Protein AF-A0A380FFB8-F1 (afdb_monomer)

Radius of gyration: 61.13 Å; Cα contacts (8 Å, |Δi|>4): 149; chains: 1; bounding box: 118×40×169 Å

Solvent-accessible surface area (backbone atoms only — not comparable to full-atom values): 13996 Å² total; per-residue (Å²): 120,70,79,68,60,72,48,46,65,60,49,53,51,51,51,50,50,50,50,51,50,51,52,52,49,51,52,49,51,50,51,49,53,51,53,49,64,76,41,68,88,52,77,85,69,60,61,68,60,52,47,53,51,49,53,53,51,48,52,51,49,53,51,51,52,52,50,49,54,52,51,52,52,49,51,54,53,48,52,53,51,50,54,53,50,53,51,52,49,54,53,49,51,58,58,44,55,70,46,46,58,55,50,52,50,50,36,40,44,70,19,68,42,99,83,59,42,30,50,68,56,52,53,51,40,55,52,49,52,52,22,37,56,47,9,33,59,50,27,22,66,58,49,73,58,33,46,39,63,43,68,39,83,63,79,48,96,90,69,52,39,72,48,61,28,32,35,31,60,85,78,73,43,76,42,60,58,86,73,52,53,68,40,55,46,39,49,52,49,52,18,42,53,52,13,42,52,51,53,52,20,65,74,59,76,65,52,74,82,89,77,84,90,83,77,88,60,70,83,60,39,57,74,68,59,46,51,44,48,51,54,53,50,54,54,47,61,55,41,77,76,62,66,83,82,80,85,88,130

Structure (mmCIF, N/CA/C/O backbone):
data_AF-A0A380FFB8-F1
#
_entry.id   AF-A0A380FFB8-F1
#
loop_
_atom_site.group_PDB
_atom_site.id
_atom_site.type_symbol
_atom_site.label_atom_id
_atom_site.label_alt_id
_atom_site.label_comp_id
_atom_site.label_asym_id
_atom_site.label_entity_id
_atom_site.label_seq_id
_atom_site.pdbx_PDB_ins_code
_atom_site.Cartn_x
_atom_site.Cartn_y
_atom_site.Cartn_z
_atom_site.occupancy
_atom_site.B_iso_or_equiv
_atom_site.auth_seq_id
_atom_site.auth_comp_id
_atom_site.auth_asym_id
_atom_site.auth_atom_id
_atom_site.pdbx_PDB_model_num
ATOM 1 N N . MET A 1 1 ? -81.264 -11.707 129.325 1.00 47.12 1 MET A N 1
ATOM 2 C CA . MET A 1 1 ? -81.671 -11.065 128.049 1.00 47.12 1 MET A CA 1
ATOM 3 C C . MET A 1 1 ? -80.704 -9.969 127.578 1.00 47.12 1 MET A C 1
ATOM 5 O O . MET A 1 1 ? -80.641 -9.766 126.376 1.00 47.12 1 MET A O 1
ATOM 9 N N . GLN A 1 2 ? -79.912 -9.320 128.448 1.00 49.66 2 GLN A N 1
ATOM 10 C CA . GLN A 1 2 ? -78.972 -8.242 128.064 1.00 49.66 2 GLN A CA 1
ATOM 11 C C . GLN A 1 2 ? -77.737 -8.683 127.242 1.00 49.66 2 GLN A C 1
ATOM 13 O O . GLN A 1 2 ? -77.289 -7.921 126.396 1.00 49.66 2 GLN A O 1
ATOM 18 N N . GLU A 1 3 ? -77.242 -9.918 127.381 1.00 50.94 3 GLU A N 1
ATOM 19 C CA . GLU A 1 3 ? -76.071 -10.420 126.621 1.00 50.94 3 GLU A CA 1
ATOM 20 C C . GLU A 1 3 ? -76.340 -10.711 125.133 1.00 50.94 3 GLU A C 1
ATOM 22 O O . GLU A 1 3 ? -75.422 -10.718 124.318 1.00 50.94 3 GLU A O 1
ATOM 27 N N . LYS A 1 4 ? -77.603 -10.948 124.750 1.00 48.97 4 LYS A N 1
ATOM 28 C CA . LYS A 1 4 ? -77.984 -11.134 123.338 1.00 48.97 4 LYS A CA 1
ATOM 29 C C . LYS A 1 4 ? -78.219 -9.809 122.613 1.00 48.97 4 LYS A C 1
ATOM 31 O O . LYS A 1 4 ? -78.190 -9.796 121.391 1.00 48.97 4 LYS A O 1
ATOM 36 N N . ILE A 1 5 ? -78.435 -8.719 123.355 1.00 51.06 5 ILE A N 1
ATOM 37 C CA . ILE A 1 5 ? -78.717 -7.385 122.809 1.00 51.06 5 ILE A CA 1
ATOM 38 C C . ILE A 1 5 ? -77.412 -6.629 122.499 1.00 51.06 5 ILE A C 1
ATOM 40 O O . ILE A 1 5 ? -77.375 -5.855 121.549 1.00 51.06 5 ILE A O 1
ATOM 44 N N . SER A 1 6 ? -76.312 -6.907 123.213 1.00 53.06 6 SER A N 1
ATOM 45 C CA . SER A 1 6 ? -75.010 -6.255 122.974 1.00 53.06 6 SER A CA 1
ATOM 46 C C . SER A 1 6 ? -74.270 -6.742 121.722 1.00 53.06 6 SER A C 1
ATOM 48 O O . SER A 1 6 ? -73.357 -6.065 121.269 1.00 53.06 6 SER A O 1
ATOM 50 N N . LYS A 1 7 ? -74.653 -7.898 121.161 1.00 56.44 7 LYS A N 1
ATOM 51 C CA . LYS A 1 7 ? -74.055 -8.475 119.940 1.00 56.44 7 LYS A CA 1
ATOM 52 C C . LYS A 1 7 ? -74.839 -8.165 118.659 1.00 56.44 7 LYS A C 1
ATOM 54 O O . LYS A 1 7 ? -74.432 -8.578 117.580 1.00 56.44 7 LYS A O 1
ATOM 59 N N . ILE A 1 8 ? -75.969 -7.463 118.770 1.00 58.72 8 ILE A N 1
ATOM 60 C CA . ILE A 1 8 ? -76.794 -7.047 117.624 1.00 58.72 8 ILE A CA 1
ATOM 61 C C . ILE A 1 8 ? -76.039 -6.064 116.705 1.00 58.72 8 ILE A C 1
ATOM 63 O O . ILE A 1 8 ? -76.058 -6.301 115.501 1.00 58.72 8 ILE A O 1
ATOM 67 N N . PRO A 1 9 ? -75.290 -5.062 117.218 1.00 62.38 9 PRO A N 1
ATOM 68 C CA . PRO A 1 9 ? -74.520 -4.150 116.365 1.00 62.38 9 PRO A CA 1
ATOM 69 C C . PRO A 1 9 ? -73.344 -4.839 115.655 1.00 62.38 9 PRO A C 1
ATOM 71 O O . PRO A 1 9 ? -73.081 -4.561 114.493 1.00 62.38 9 PRO A O 1
ATOM 74 N N . GLU A 1 10 ? -72.661 -5.769 116.333 1.00 63.34 10 GLU A N 1
ATOM 75 C CA . GLU A 1 10 ? -71.586 -6.598 115.753 1.00 63.34 10 GLU A CA 1
ATOM 76 C C . GLU A 1 10 ? -72.118 -7.515 114.645 1.00 63.34 10 GLU A C 1
ATOM 78 O O . GLU A 1 10 ? -71.478 -7.694 113.611 1.00 63.34 10 GLU A O 1
ATOM 83 N N . LYS A 1 11 ? -73.315 -8.080 114.844 1.00 70.38 11 LYS A N 1
ATOM 84 C CA . LYS A 1 11 ? -73.988 -8.908 113.846 1.00 70.38 11 LYS A CA 1
ATOM 85 C C . LYS A 1 11 ? -74.416 -8.085 112.625 1.00 70.38 11 LYS A C 1
ATOM 87 O O . LYS A 1 11 ? -74.177 -8.529 111.510 1.00 70.38 11 LYS A O 1
ATOM 92 N N . GLU A 1 12 ? -75.001 -6.903 112.823 1.00 72.06 12 GLU A N 1
ATOM 93 C CA . GLU A 1 12 ? -75.378 -5.998 111.725 1.00 72.06 12 GLU A CA 1
ATOM 94 C C . GLU A 1 12 ? -74.152 -5.500 110.944 1.00 72.06 12 GLU A C 1
ATOM 96 O O . GLU A 1 12 ? -74.190 -5.437 109.719 1.00 7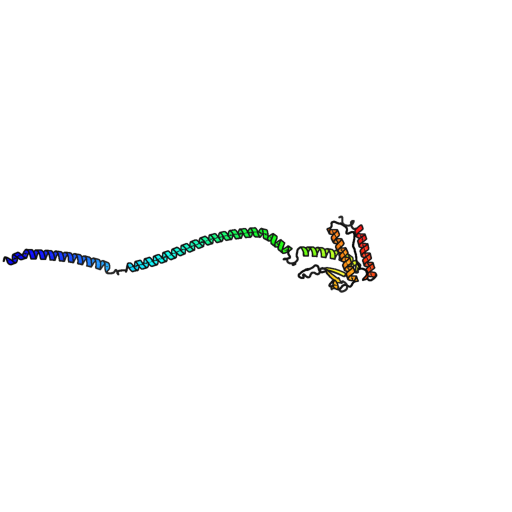2.06 12 GLU A O 1
ATOM 101 N N . GLN A 1 13 ? -73.037 -5.204 111.620 1.00 74.69 13 GLN A N 1
ATOM 102 C CA . GLN A 1 13 ? -71.784 -4.821 110.958 1.00 74.69 13 GLN A CA 1
ATOM 103 C C . GLN A 1 13 ? -71.202 -5.959 110.112 1.00 74.69 13 GLN A C 1
ATOM 105 O O . GLN A 1 13 ? -70.842 -5.731 108.958 1.00 74.69 13 GLN A O 1
ATOM 110 N N . LEU A 1 14 ? -71.174 -7.184 110.645 1.00 73.75 14 LEU A N 1
ATOM 111 C CA . LEU A 1 14 ? -70.738 -8.368 109.901 1.00 73.75 14 LEU A CA 1
ATOM 112 C C . LEU A 1 14 ? -71.675 -8.690 108.727 1.00 73.75 14 LEU A C 1
ATOM 114 O O . LEU A 1 14 ? -71.202 -9.099 107.671 1.00 73.75 14 LEU A O 1
ATOM 118 N N . GLU A 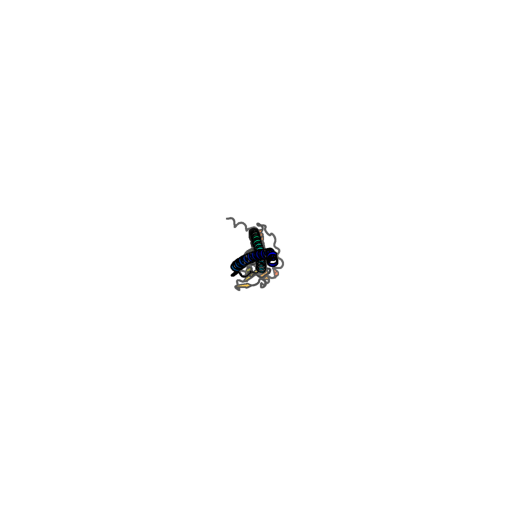1 15 ? -72.988 -8.490 108.870 1.00 76.38 15 GLU A N 1
ATOM 119 C CA . GLU A 1 15 ? -73.952 -8.666 107.774 1.00 76.38 15 GLU A CA 1
ATOM 120 C C . GLU A 1 15 ? -73.717 -7.649 106.647 1.00 76.38 15 GLU A C 1
ATOM 122 O O . GLU A 1 15 ? -73.691 -8.036 105.478 1.00 76.38 15 GLU A O 1
ATOM 127 N N . VAL A 1 16 ? -73.453 -6.381 106.982 1.00 80.25 16 VAL A N 1
ATOM 128 C CA . VAL A 1 16 ? -73.102 -5.343 105.997 1.00 80.25 16 VAL A CA 1
ATOM 129 C C . VAL A 1 16 ? -71.770 -5.651 105.306 1.00 80.25 16 VAL A C 1
ATOM 131 O O . VAL A 1 16 ? -71.662 -5.495 104.090 1.00 80.25 16 VAL A O 1
ATOM 134 N N . GLU A 1 17 ? -70.762 -6.119 106.042 1.00 80.88 17 GLU A N 1
ATOM 135 C CA . GLU A 1 17 ? -69.449 -6.474 105.491 1.00 80.88 17 GLU A CA 1
ATOM 136 C C . GLU A 1 17 ? -69.530 -7.705 104.571 1.00 80.88 17 GLU A C 1
ATOM 138 O O . GLU A 1 17 ? -68.956 -7.710 103.480 1.00 80.88 17 GLU A O 1
ATOM 143 N N . ILE A 1 18 ? -70.327 -8.712 104.945 1.00 80.88 18 ILE A N 1
ATOM 144 C CA . ILE A 1 18 ? -70.628 -9.877 104.101 1.00 80.88 18 ILE A CA 1
ATOM 145 C C . ILE A 1 18 ? -71.385 -9.448 102.841 1.00 80.88 18 ILE A C 1
ATOM 147 O O . ILE A 1 18 ? -71.098 -9.947 101.752 1.00 80.88 18 ILE A O 1
ATOM 151 N N . GLU A 1 19 ? -72.333 -8.517 102.948 1.00 83.31 19 GLU A N 1
ATOM 152 C CA . GLU A 1 19 ? -73.072 -8.021 101.787 1.00 83.31 19 GLU A CA 1
ATOM 153 C C . GLU A 1 19 ? -72.171 -7.219 100.833 1.00 83.31 19 GLU A C 1
ATOM 155 O O . GLU A 1 19 ? -72.253 -7.389 99.614 1.00 83.31 19 GLU A O 1
ATOM 160 N N . GLN A 1 20 ? -71.263 -6.397 101.365 1.00 83.75 20 GLN A N 1
ATOM 161 C CA . GLN A 1 20 ? -70.257 -5.681 100.575 1.00 83.75 20 GLN A CA 1
ATOM 162 C C . GLN A 1 20 ? -69.269 -6.641 99.905 1.00 83.75 20 GLN A C 1
ATOM 164 O O . GLN A 1 20 ? -69.007 -6.509 98.707 1.00 83.75 20 GLN A O 1
ATOM 169 N N . TYR A 1 21 ? -68.774 -7.641 100.638 1.00 87.50 21 TYR A N 1
ATOM 170 C CA . TYR A 1 21 ? -67.899 -8.680 100.099 1.00 87.50 21 TYR A CA 1
ATOM 171 C C . TYR A 1 21 ? -68.590 -9.471 98.984 1.00 87.50 21 TYR A C 1
ATOM 173 O O . TYR A 1 21 ? -68.011 -9.669 97.918 1.00 87.50 21 TYR A O 1
ATOM 181 N N . ASN A 1 22 ? -69.850 -9.864 99.182 1.00 86.25 22 ASN A N 1
ATOM 182 C CA . ASN A 1 22 ? -70.622 -10.591 98.177 1.00 86.25 22 ASN A CA 1
ATOM 183 C C . ASN A 1 22 ? -70.887 -9.742 96.927 1.00 86.25 22 ASN A C 1
ATOM 185 O O . ASN A 1 22 ? -70.755 -10.260 95.821 1.00 86.25 22 ASN A O 1
ATOM 189 N N . LYS A 1 23 ? -71.179 -8.441 97.072 1.00 85.44 23 LYS A N 1
ATOM 190 C CA . LYS A 1 23 ? -71.305 -7.509 95.934 1.00 85.44 23 LYS A CA 1
ATOM 191 C C . LYS A 1 23 ? -69.986 -7.333 95.175 1.00 85.44 23 LYS A C 1
ATOM 193 O O . LYS A 1 23 ? -69.983 -7.356 93.943 1.00 85.44 23 LYS A O 1
ATOM 198 N N . ALA A 1 24 ? -68.863 -7.199 95.883 1.00 83.69 24 ALA A N 1
ATOM 199 C CA . ALA A 1 24 ? -67.540 -7.099 95.264 1.00 83.69 24 ALA A CA 1
ATOM 200 C C . ALA A 1 24 ? -67.168 -8.396 94.529 1.00 83.69 24 ALA A C 1
ATOM 202 O O . ALA A 1 24 ? -66.712 -8.356 93.385 1.00 83.69 24 ALA A O 1
ATOM 203 N N . LYS A 1 25 ? -67.446 -9.547 95.151 1.00 88.56 25 LYS A N 1
ATOM 204 C CA . LYS A 1 25 ? -67.264 -10.873 94.561 1.00 88.56 25 LYS A CA 1
ATOM 205 C C . LYS A 1 25 ? -68.107 -11.046 93.298 1.00 88.56 25 LYS A C 1
ATOM 207 O O . LYS A 1 25 ? -67.557 -11.437 92.279 1.00 88.56 25 LYS A O 1
ATOM 212 N N . GLN A 1 26 ? -69.390 -10.679 93.325 1.00 87.38 26 GLN A N 1
ATOM 213 C CA . GLN A 1 26 ? -70.263 -10.741 92.147 1.00 87.38 26 GLN A CA 1
ATOM 214 C C . GLN A 1 26 ? -69.758 -9.860 91.002 1.00 87.38 26 GLN A C 1
ATOM 216 O O . GLN A 1 26 ? -69.759 -10.282 89.850 1.00 87.38 26 GLN A O 1
ATOM 221 N N . THR A 1 27 ? -69.299 -8.645 91.311 1.00 85.88 27 THR A N 1
ATOM 222 C CA . THR A 1 27 ? -68.736 -7.731 90.304 1.00 85.88 27 THR A CA 1
ATOM 223 C C . THR A 1 27 ? -67.480 -8.322 89.660 1.00 85.88 27 THR A C 1
ATOM 225 O O . THR A 1 27 ? -67.332 -8.286 88.441 1.00 85.88 27 THR A O 1
ATOM 228 N N . LEU A 1 28 ? -66.595 -8.912 90.468 1.00 85.19 28 LEU A N 1
ATOM 229 C CA . LEU A 1 28 ? -65.388 -9.584 89.985 1.00 85.19 28 LEU A CA 1
ATOM 230 C C . LEU A 1 28 ? -65.714 -10.847 89.180 1.00 85.19 28 LEU A C 1
ATOM 232 O O . LEU A 1 28 ? -65.099 -11.073 88.145 1.00 85.19 28 LEU A O 1
ATOM 236 N N . GLU A 1 29 ? -66.690 -11.647 89.606 1.00 88.56 29 GLU A N 1
ATOM 237 C CA . GLU A 1 29 ? -67.138 -12.842 88.882 1.00 88.56 29 GLU A CA 1
ATOM 238 C C . GLU A 1 29 ? -67.748 -12.488 87.523 1.00 88.56 29 GLU A C 1
ATOM 240 O O . GLU A 1 29 ? -67.453 -13.159 86.536 1.00 88.56 29 GLU A O 1
ATOM 245 N N . LEU A 1 30 ? -68.538 -11.412 87.448 1.00 85.88 30 LEU A N 1
ATOM 246 C CA . LEU A 1 30 ? -69.072 -10.893 86.187 1.00 85.88 30 LEU A CA 1
ATOM 247 C C . LEU A 1 30 ? -67.955 -10.398 85.266 1.00 85.88 30 LEU A C 1
ATOM 249 O O . LEU A 1 30 ? -67.942 -10.763 84.094 1.00 85.88 30 LEU A O 1
ATOM 253 N N . ALA A 1 31 ? -66.984 -9.647 85.793 1.00 82.38 31 ALA A N 1
ATOM 254 C CA . ALA A 1 31 ? -65.834 -9.189 85.016 1.00 82.38 31 ALA A CA 1
ATOM 255 C C . ALA A 1 31 ? -64.979 -10.365 84.511 1.00 82.38 31 ALA A C 1
ATOM 257 O O . ALA A 1 31 ? -64.572 -10.389 83.354 1.00 82.38 31 ALA A O 1
ATOM 258 N N . ILE A 1 32 ? -64.744 -11.385 85.344 1.00 83.69 32 ILE A N 1
ATOM 259 C CA . ILE A 1 32 ? -64.028 -12.606 84.947 1.00 83.69 32 ILE A CA 1
ATOM 260 C C . ILE A 1 32 ? -64.818 -13.371 83.880 1.00 83.69 32 ILE A C 1
ATOM 262 O O . ILE A 1 32 ? -64.225 -13.836 82.908 1.00 83.69 32 ILE A O 1
ATOM 266 N N . ALA A 1 33 ? -66.140 -13.496 84.018 1.00 83.62 33 ALA A N 1
ATOM 267 C CA . ALA A 1 33 ? -66.999 -14.141 83.024 1.00 83.62 33 ALA A CA 1
ATOM 268 C C . ALA A 1 33 ? -66.990 -13.386 81.682 1.00 83.62 33 ALA A C 1
ATOM 270 O O . ALA A 1 33 ? -66.887 -14.000 80.621 1.00 83.62 33 ALA A O 1
ATOM 271 N N . GLU A 1 34 ? -67.026 -12.056 81.722 1.00 81.25 34 GLU A N 1
ATOM 272 C CA . GLU A 1 34 ? -66.946 -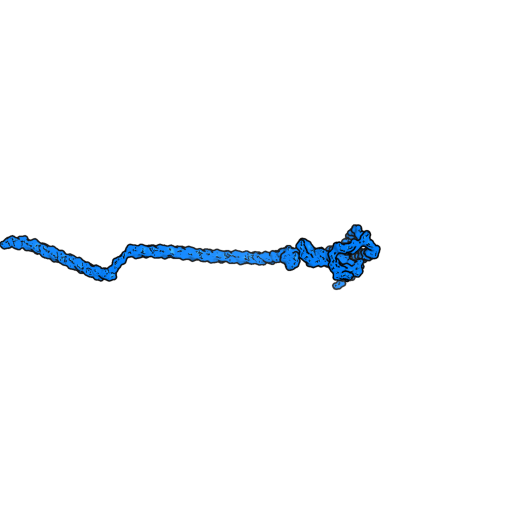11.199 80.542 1.00 81.25 34 GLU A CA 1
ATOM 273 C C . GLU A 1 34 ? -65.575 -11.323 79.859 1.00 81.25 34 GLU A C 1
ATOM 275 O O . GLU A 1 34 ? -65.506 -11.677 78.679 1.00 81.25 34 GLU A O 1
ATOM 280 N N . PHE A 1 35 ? -64.472 -11.156 80.597 1.00 78.50 35 PHE A N 1
ATOM 281 C CA . PHE A 1 35 ? -63.120 -11.284 80.045 1.00 78.50 35 PHE A CA 1
ATOM 282 C C . PHE A 1 35 ? -62.813 -12.695 79.539 1.00 78.50 35 PHE A C 1
ATOM 284 O O . PHE A 1 35 ? -62.192 -12.838 78.485 1.00 78.50 35 PHE A O 1
ATOM 291 N N . SER A 1 36 ? -63.279 -13.739 80.228 1.00 76.62 36 SER A N 1
ATOM 292 C CA . SER A 1 36 ? -63.124 -15.126 79.769 1.00 76.62 36 SER A CA 1
ATOM 293 C C . SER A 1 36 ? -63.956 -15.425 78.521 1.00 76.62 36 SER A C 1
ATOM 295 O O . SER A 1 36 ? -63.494 -16.164 77.656 1.00 76.62 36 SER A O 1
ATOM 297 N N . SER A 1 37 ? -65.134 -14.810 78.356 1.00 77.06 37 SER A N 1
ATOM 298 C CA . SER A 1 37 ? -65.913 -14.911 77.113 1.00 77.06 37 SER A CA 1
ATOM 299 C C . SER A 1 37 ? -65.233 -14.207 75.930 1.00 77.06 37 SER A C 1
ATOM 301 O O . SER A 1 37 ? -65.216 -14.742 74.825 1.00 77.06 37 SER A O 1
ATOM 303 N N . LEU A 1 38 ? -64.595 -13.056 76.173 1.00 75.88 38 LEU A N 1
ATOM 304 C CA . LEU A 1 38 ? -63.886 -12.257 75.163 1.00 75.88 38 LEU A CA 1
ATOM 305 C C . LEU A 1 38 ? -62.544 -12.863 74.719 1.00 75.88 38 LEU A C 1
ATOM 307 O O . LEU A 1 38 ? -62.024 -12.491 73.661 1.00 75.88 38 LEU A O 1
ATOM 311 N N . THR A 1 39 ? -61.981 -13.768 75.523 1.00 70.31 39 THR A N 1
ATO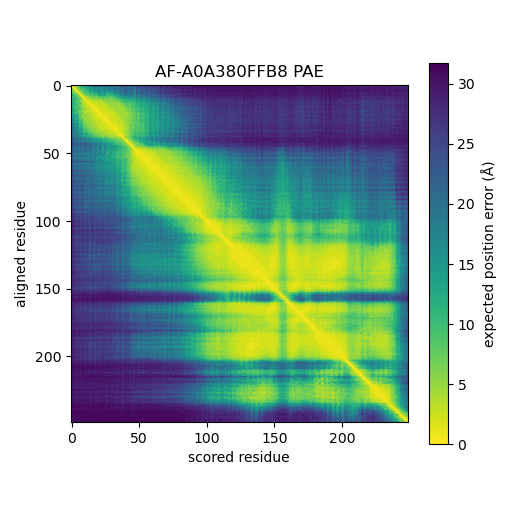M 312 C CA . THR A 1 39 ? -60.674 -14.416 75.302 1.00 70.31 39 THR A CA 1
ATOM 313 C C . THR A 1 39 ? -60.774 -15.907 74.972 1.00 70.31 39 THR A C 1
ATOM 315 O O . THR A 1 39 ? -59.768 -16.514 74.625 1.00 70.31 39 THR A O 1
ATOM 318 N N . ARG A 1 40 ? -61.980 -16.491 75.008 1.00 67.00 40 ARG A N 1
ATOM 319 C CA . ARG A 1 40 ? -62.226 -17.939 74.871 1.00 67.00 40 ARG A CA 1
ATOM 320 C C . ARG A 1 40 ? -61.674 -18.565 73.588 1.00 67.00 40 ARG A C 1
ATOM 322 O O . ARG A 1 40 ? -61.208 -19.696 73.632 1.00 67.00 40 ARG A O 1
ATOM 329 N N . ASP A 1 41 ? -61.700 -17.809 72.493 1.00 67.50 41 ASP A N 1
ATOM 330 C CA . ASP A 1 41 ? -61.258 -18.250 71.162 1.00 67.50 41 ASP A CA 1
ATOM 331 C C . ASP A 1 41 ? -60.006 -17.498 70.677 1.00 67.50 41 ASP A C 1
ATOM 333 O O . ASP A 1 41 ? -59.630 -17.580 69.507 1.00 67.50 41 ASP A O 1
ATOM 337 N N . LYS A 1 42 ? -59.373 -16.709 71.555 1.00 67.44 42 LYS A N 1
ATOM 338 C CA . LYS A 1 42 ? -58.201 -15.901 71.212 1.00 67.44 42 LYS A CA 1
ATOM 339 C C . LYS A 1 42 ? -56.980 -16.481 71.898 1.00 67.44 42 LYS A C 1
ATOM 341 O O . LYS A 1 42 ? -56.797 -16.319 73.101 1.00 67.44 42 LYS A O 1
ATOM 346 N N . GLU A 1 43 ? -56.125 -17.125 71.117 1.00 63.91 43 GLU A N 1
ATOM 347 C CA . GLU A 1 43 ? -54.779 -17.435 71.577 1.00 63.91 43 GLU A CA 1
ATOM 348 C C . GLU A 1 43 ? -54.018 -16.131 71.817 1.00 63.91 43 GLU A C 1
ATOM 350 O O . GLU A 1 43 ? -54.092 -15.184 71.028 1.00 63.91 43 GLU A O 1
ATOM 355 N N . LEU A 1 44 ? -53.301 -16.080 72.937 1.00 58.84 44 LEU A N 1
ATOM 356 C CA . LEU A 1 44 ? -52.433 -14.967 73.282 1.00 58.84 44 LEU A CA 1
ATOM 357 C C . LEU A 1 44 ? -51.268 -14.991 72.287 1.00 58.84 44 LEU A C 1
ATOM 359 O O . LEU A 1 44 ? -50.312 -15.747 72.447 1.00 58.84 44 LEU A O 1
ATOM 363 N N . GLN A 1 45 ? -51.406 -14.236 71.197 1.00 63.97 45 GLN A N 1
ATOM 364 C CA . GLN A 1 45 ? -50.339 -14.090 70.220 1.00 63.97 45 GLN A CA 1
ATOM 365 C C . GLN A 1 45 ? -49.158 -13.412 70.904 1.00 63.97 45 GLN A C 1
ATOM 367 O O . GLN A 1 45 ? -49.324 -12.413 71.603 1.00 63.97 45 GLN A O 1
ATOM 372 N N . ASP A 1 46 ? -47.973 -13.973 70.711 1.00 76.88 46 ASP A N 1
ATOM 373 C CA . ASP A 1 46 ? -46.730 -13.417 71.220 1.00 76.88 46 ASP A CA 1
ATOM 374 C C . ASP A 1 46 ? -46.414 -12.130 70.439 1.00 76.88 46 ASP A C 1
ATOM 376 O O . ASP A 1 46 ? -45.839 -12.158 69.349 1.00 76.88 46 ASP A O 1
ATOM 380 N N . ILE A 1 47 ? -46.914 -10.999 70.952 1.00 78.56 47 ILE A N 1
ATOM 381 C CA . ILE A 1 47 ? -46.803 -9.673 70.327 1.00 78.56 47 ILE A CA 1
ATOM 382 C C . ILE A 1 47 ? -45.332 -9.288 70.158 1.00 78.56 47 ILE A C 1
ATOM 384 O O . ILE A 1 47 ? -44.987 -8.633 69.173 1.00 78.56 47 ILE A O 1
ATOM 388 N N . ASP A 1 48 ? -44.472 -9.722 71.080 1.00 81.56 48 ASP A N 1
ATOM 389 C CA . ASP A 1 48 ? -43.036 -9.475 71.013 1.00 81.56 48 ASP A CA 1
ATOM 390 C C . ASP A 1 48 ? -42.416 -10.258 69.851 1.00 81.56 48 ASP A C 1
ATOM 392 O O . ASP A 1 48 ? -41.715 -9.675 69.024 1.00 81.56 48 ASP A O 1
ATOM 396 N N . ARG A 1 49 ? -42.783 -11.535 69.681 1.00 82.25 49 ARG A N 1
ATOM 397 C CA . ARG A 1 49 ? -42.364 -12.337 68.520 1.00 82.25 49 ARG A CA 1
ATOM 398 C C . ARG A 1 49 ? -42.897 -11.792 67.191 1.00 82.25 49 ARG A C 1
ATOM 400 O O . ARG A 1 49 ? -42.193 -11.835 66.184 1.00 82.25 49 ARG A O 1
ATOM 407 N N . LEU A 1 50 ? -44.130 -11.283 67.159 1.00 83.62 50 LEU A N 1
ATOM 408 C CA . LEU A 1 50 ? -44.716 -10.696 65.947 1.00 83.62 50 LEU A CA 1
ATOM 409 C C . LEU A 1 50 ? -44.048 -9.357 65.586 1.00 83.62 50 LEU A C 1
ATOM 411 O O . LEU A 1 50 ? -43.831 -9.079 64.407 1.00 83.62 50 LEU A O 1
ATOM 415 N N . ARG A 1 51 ? -43.678 -8.551 66.592 1.00 87.62 51 ARG A N 1
ATOM 416 C CA . ARG A 1 51 ? -42.856 -7.343 66.412 1.00 87.62 51 ARG A CA 1
ATOM 417 C C . ARG A 1 51 ? -41.474 -7.676 65.882 1.00 87.62 51 ARG A C 1
ATOM 419 O O . ARG A 1 51 ? -41.036 -7.034 64.937 1.00 87.62 51 ARG A O 1
ATOM 426 N N . GLU A 1 52 ? -40.826 -8.693 66.437 1.00 88.56 52 GLU A N 1
ATOM 427 C CA . GLU A 1 52 ? -39.505 -9.133 65.989 1.00 88.56 52 GLU A CA 1
ATOM 428 C C . GLU A 1 52 ? -39.547 -9.623 64.530 1.00 88.56 52 GLU A C 1
ATOM 430 O O . GLU A 1 52 ? -38.681 -9.285 63.724 1.00 88.56 52 GLU A O 1
ATOM 435 N N . GLN A 1 53 ? -40.601 -10.353 64.144 1.00 90.06 53 GLN A N 1
ATOM 436 C CA . GLN A 1 53 ? -40.829 -10.749 62.749 1.00 90.06 53 GLN A CA 1
ATOM 437 C C . GLN A 1 53 ? -41.062 -9.547 61.828 1.00 90.06 53 GLN A C 1
ATOM 439 O O . GLN A 1 53 ? -40.490 -9.498 60.740 1.00 90.06 53 GLN A O 1
ATOM 444 N N . TYR A 1 54 ? -41.879 -8.585 62.260 1.00 91.81 54 TYR A N 1
ATOM 445 C CA . TYR A 1 54 ? -42.145 -7.362 61.508 1.00 91.81 54 TYR A CA 1
ATOM 446 C C . TYR A 1 54 ? -40.873 -6.532 61.312 1.00 91.81 54 TYR A C 1
ATOM 448 O O . TYR A 1 54 ? -40.582 -6.136 60.190 1.00 91.81 54 TYR A O 1
ATOM 456 N N . GLU A 1 55 ? -40.084 -6.312 62.365 1.00 93.31 55 GLU A N 1
ATOM 457 C CA . GLU A 1 55 ? -38.820 -5.573 62.279 1.00 93.31 55 GLU A CA 1
ATOM 458 C C . GLU A 1 55 ? -37.814 -6.271 61.360 1.00 93.31 55 GLU A C 1
ATOM 460 O O . GLU A 1 55 ? -37.142 -5.609 60.572 1.00 93.31 55 GLU A O 1
ATOM 465 N N . ASN A 1 56 ? -37.740 -7.603 61.397 1.00 93.19 56 ASN A N 1
ATOM 466 C CA . ASN A 1 56 ? -36.843 -8.365 60.531 1.00 93.19 56 ASN A CA 1
ATOM 467 C C . ASN A 1 56 ? -37.273 -8.292 59.051 1.00 93.19 56 ASN A C 1
ATOM 469 O O . ASN A 1 56 ? -36.440 -8.076 58.172 1.00 93.19 56 ASN A O 1
ATOM 473 N N . GLU A 1 57 ? -38.571 -8.410 58.752 1.00 92.31 57 GLU A N 1
ATOM 474 C CA . GLU A 1 57 ? -39.080 -8.232 57.382 1.00 92.31 57 GLU A CA 1
ATOM 475 C C . GLU A 1 57 ? -38.968 -6.780 56.895 1.00 92.31 57 GLU A C 1
ATOM 477 O O . GLU A 1 57 ? -38.607 -6.549 55.741 1.00 92.31 57 GLU A O 1
ATOM 482 N N . GLN A 1 58 ? -39.179 -5.797 57.773 1.00 93.88 58 GLN A N 1
ATOM 483 C CA . GLN A 1 58 ? -38.962 -4.380 57.474 1.00 93.88 58 GLN A CA 1
ATOM 484 C C . GLN A 1 58 ? -37.492 -4.119 57.104 1.00 93.88 58 GLN A C 1
ATOM 486 O O . GLN A 1 58 ? -37.219 -3.498 56.082 1.00 93.88 58 GLN A O 1
ATOM 491 N N . GLN A 1 59 ? -36.538 -4.660 57.870 1.00 94.25 59 GLN A N 1
ATOM 492 C CA . GLN A 1 59 ? -35.107 -4.526 57.570 1.00 94.25 59 GLN A CA 1
ATOM 493 C C . GLN A 1 59 ? -34.729 -5.156 56.225 1.00 94.25 59 GLN A C 1
ATOM 495 O O . GLN A 1 59 ? -33.945 -4.578 55.470 1.00 94.25 59 GLN A O 1
ATOM 500 N N . LYS A 1 60 ? -35.291 -6.327 55.894 1.00 93.81 60 LYS A N 1
ATOM 501 C CA . LYS A 1 60 ? -35.085 -6.956 54.579 1.00 93.81 60 LYS A CA 1
ATOM 502 C C . LYS A 1 60 ? -35.667 -6.110 53.453 1.00 93.81 60 LYS A C 1
ATOM 504 O O . LYS A 1 60 ? -35.018 -5.958 52.421 1.00 93.81 60 LYS A O 1
ATOM 509 N N . PHE A 1 61 ? -36.862 -5.554 53.646 1.00 94.88 61 PHE A N 1
ATOM 510 C CA . PHE A 1 61 ? -37.484 -4.664 52.673 1.00 94.88 61 PHE A CA 1
ATOM 511 C C . PHE A 1 61 ? -36.625 -3.418 52.430 1.00 94.88 61 PHE A C 1
ATOM 513 O O . PHE A 1 61 ? -36.338 -3.098 51.279 1.00 94.88 61 PHE A O 1
ATOM 520 N N . ASP A 1 62 ? -36.149 -2.770 53.493 1.00 95.25 62 ASP A N 1
ATOM 521 C CA . ASP A 1 62 ? -35.309 -1.573 53.395 1.00 95.25 62 ASP A CA 1
ATOM 522 C C . ASP A 1 62 ? -33.971 -1.868 52.694 1.00 95.25 62 ASP A C 1
ATOM 524 O O . ASP A 1 62 ? -33.491 -1.066 51.886 1.00 95.25 62 ASP A O 1
ATOM 528 N N . LEU A 1 63 ? -33.385 -3.047 52.940 1.00 95.44 63 LEU A N 1
ATOM 529 C CA . LEU A 1 63 ? -32.199 -3.529 52.226 1.00 95.44 63 LEU A CA 1
ATOM 530 C C . LEU A 1 63 ? -32.466 -3.683 50.725 1.00 95.44 63 LEU A C 1
ATOM 532 O O . LEU A 1 63 ? -31.725 -3.123 49.916 1.00 95.44 63 LEU A O 1
ATOM 536 N N . VAL A 1 64 ? -33.535 -4.392 50.353 1.00 95.25 64 VAL A N 1
ATOM 537 C CA . VAL A 1 64 ? -33.899 -4.620 48.945 1.00 95.25 64 VAL A CA 1
ATOM 538 C C . VAL A 1 64 ? -34.241 -3.304 48.245 1.00 95.25 64 VAL A C 1
ATOM 540 O O . VAL A 1 64 ? -33.803 -3.080 47.119 1.00 95.25 64 VAL A O 1
ATOM 543 N N . ALA A 1 65 ? -34.961 -2.400 48.911 1.00 95.50 65 ALA A N 1
ATOM 544 C CA . ALA A 1 65 ? -35.268 -1.074 48.385 1.00 95.50 65 ALA A CA 1
ATOM 545 C C . ALA A 1 65 ? -33.988 -0.256 48.140 1.00 95.50 65 ALA A C 1
ATOM 547 O O . ALA A 1 65 ? -33.831 0.351 47.081 1.00 95.50 65 ALA A O 1
ATOM 548 N N . SER A 1 66 ? -33.029 -0.300 49.074 1.00 95.62 66 SER A N 1
ATOM 549 C CA . SER A 1 66 ? -31.724 0.350 48.905 1.00 95.62 66 SER A CA 1
ATOM 550 C C . SER A 1 66 ? -30.929 -0.229 47.731 1.00 95.62 66 SER A C 1
ATOM 552 O O . SER A 1 66 ? -30.299 0.519 46.978 1.00 95.62 66 SER A O 1
ATOM 554 N N . GLU A 1 67 ? -30.934 -1.552 47.558 1.00 95.94 67 GLU A N 1
ATOM 555 C CA . GLU A 1 67 ? -30.274 -2.207 46.427 1.00 95.94 67 GLU A CA 1
ATOM 556 C C . GLU A 1 67 ? -30.932 -1.855 45.092 1.00 95.94 67 GLU A C 1
ATOM 558 O O . GLU A 1 67 ? -30.221 -1.536 44.136 1.00 95.94 67 GLU A O 1
ATOM 563 N N . LEU A 1 68 ? -32.266 -1.830 45.038 1.00 96.06 68 LEU A N 1
ATOM 564 C CA . LEU A 1 68 ? -33.016 -1.446 43.846 1.00 96.06 68 LEU A CA 1
ATOM 565 C C . LEU A 1 68 ? -32.654 -0.024 43.405 1.00 96.06 68 LEU A C 1
ATOM 567 O O . LEU A 1 68 ? -32.238 0.164 42.264 1.00 96.06 68 LEU A O 1
ATOM 571 N N . SER A 1 69 ? -32.677 0.951 44.320 1.00 95.44 69 SER A N 1
ATOM 572 C CA . SER A 1 69 ? -32.297 2.334 43.999 1.00 95.44 69 SER A CA 1
ATOM 573 C C . SER A 1 69 ? -30.843 2.458 43.529 1.00 95.44 69 SER A C 1
ATOM 575 O O . SER A 1 69 ? -30.538 3.248 42.635 1.00 95.44 69 SER A O 1
ATOM 577 N N . LYS A 1 70 ? -29.919 1.655 44.080 1.00 96.31 70 LYS A N 1
ATOM 578 C CA . LYS A 1 70 ? -28.528 1.610 43.590 1.00 96.31 70 LYS A CA 1
ATOM 579 C C . LYS A 1 70 ? -28.451 1.074 42.163 1.00 96.31 70 LYS A C 1
ATOM 581 O O . LYS A 1 70 ?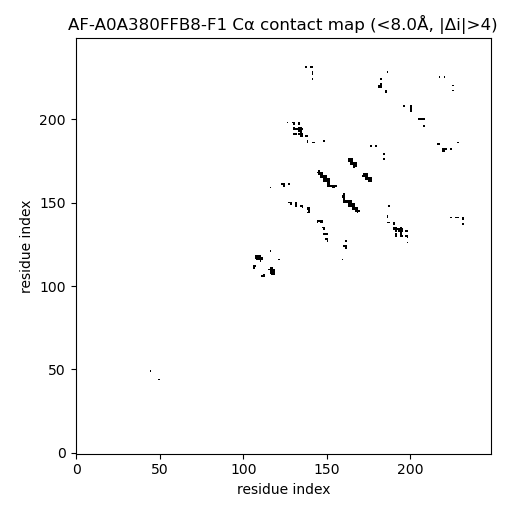 -27.631 1.558 41.381 1.00 96.31 70 LYS A O 1
ATOM 586 N N . HIS A 1 71 ? -29.243 0.058 41.831 1.00 95.06 71 HIS A N 1
ATOM 587 C CA . HIS A 1 71 ? -29.284 -0.505 40.484 1.00 95.06 71 HIS A CA 1
ATOM 588 C C . HIS A 1 71 ? -29.930 0.450 39.478 1.00 95.06 71 HIS A C 1
ATOM 590 O O . HIS A 1 71 ? -29.373 0.621 38.396 1.00 95.06 71 HIS A O 1
ATOM 596 N N . GLU A 1 72 ? -31.017 1.127 39.848 1.00 95.88 72 GLU A N 1
ATOM 597 C CA . GLU A 1 72 ? -31.659 2.161 39.025 1.00 95.88 72 GLU A CA 1
ATOM 598 C C . GLU A 1 72 ? -30.691 3.304 38.712 1.00 95.88 72 GLU A C 1
ATOM 600 O O . GLU A 1 72 ? -30.483 3.633 37.544 1.00 95.88 72 GLU A O 1
ATOM 605 N N . TYR A 1 73 ? -29.993 3.821 39.730 1.00 96.12 73 TYR A N 1
ATOM 606 C CA . TYR A 1 73 ? -28.966 4.846 39.537 1.00 96.12 73 TYR A CA 1
ATOM 607 C C . TYR A 1 73 ? -27.856 4.380 38.586 1.00 96.12 73 TYR A C 1
ATOM 609 O O . TYR A 1 73 ? -27.445 5.112 37.687 1.00 96.12 73 TYR A O 1
ATOM 617 N N . LYS A 1 74 ? -27.366 3.143 38.752 1.00 96.88 74 LYS A N 1
ATOM 618 C CA . LYS A 1 74 ? -26.345 2.577 37.856 1.00 96.88 74 LYS A CA 1
ATOM 619 C C . LYS A 1 74 ? -26.857 2.441 36.424 1.00 96.88 74 LYS A C 1
ATOM 621 O O . LYS A 1 74 ? -26.091 2.695 35.501 1.00 96.88 74 LYS A O 1
ATOM 626 N N . MET A 1 75 ? -28.110 2.032 36.227 1.00 96.38 75 MET A N 1
ATOM 627 C CA . MET A 1 75 ? -28.703 1.927 34.893 1.00 96.38 75 MET A CA 1
ATOM 628 C C . MET A 1 75 ? -28.795 3.291 34.218 1.00 96.38 75 MET A C 1
ATOM 630 O O . MET A 1 75 ? -28.382 3.418 33.068 1.00 96.38 75 MET A O 1
ATOM 634 N N . GLU A 1 76 ? -29.269 4.308 34.933 1.00 96.62 76 GLU A N 1
ATOM 635 C CA . GLU A 1 76 ? -29.371 5.666 34.400 1.00 96.62 76 GLU A CA 1
ATOM 636 C C . GLU A 1 76 ? -27.988 6.250 34.081 1.00 96.62 76 GLU A C 1
ATOM 638 O O . GLU A 1 76 ? -27.759 6.752 32.979 1.00 96.62 76 GLU A O 1
ATOM 643 N N . PHE A 1 77 ? -27.029 6.099 34.996 1.00 96.62 77 PHE A N 1
ATOM 644 C CA . PHE A 1 77 ? -25.654 6.544 34.787 1.00 96.62 77 PHE A CA 1
ATOM 645 C C . PHE A 1 77 ? -24.994 5.841 33.593 1.00 96.62 77 PHE A C 1
ATOM 647 O O . PHE A 1 77 ? -24.357 6.484 32.758 1.00 96.62 77 PHE A O 1
ATOM 654 N N . ASN A 1 78 ? -25.174 4.524 33.466 1.00 96.81 78 ASN A N 1
ATOM 655 C CA . ASN A 1 78 ? -24.645 3.768 32.335 1.00 96.81 78 ASN A CA 1
ATOM 656 C C . ASN A 1 78 ? -25.310 4.182 31.018 1.00 96.81 78 ASN A C 1
ATOM 658 O O . ASN A 1 78 ? -24.614 4.308 30.016 1.00 96.81 78 ASN A O 1
ATOM 662 N N . ALA A 1 79 ? -26.622 4.436 31.008 1.00 96.75 79 ALA A N 1
ATOM 663 C CA . ALA A 1 79 ? -27.326 4.915 29.820 1.00 96.75 79 ALA A CA 1
ATOM 664 C C . ALA A 1 79 ? -26.790 6.280 29.355 1.00 96.75 79 ALA A C 1
ATOM 666 O O . ALA A 1 79 ? -26.567 6.486 28.162 1.00 96.75 79 ALA A O 1
ATOM 667 N N . GLN A 1 80 ? -26.505 7.187 30.295 1.00 96.62 80 GLN A N 1
ATOM 668 C CA . GLN A 1 80 ? -25.855 8.463 29.989 1.00 96.62 80 GLN A CA 1
ATOM 669 C C . GLN A 1 80 ? -24.455 8.252 29.399 1.00 96.62 80 GLN A C 1
ATOM 671 O O . GLN A 1 80 ? -24.122 8.859 28.382 1.00 96.62 80 GLN A O 1
ATOM 676 N N . LYS A 1 81 ? -23.653 7.352 29.985 1.00 96.25 81 LYS A N 1
ATOM 677 C CA . LYS A 1 81 ? -22.304 7.041 29.487 1.00 96.25 81 LYS A CA 1
ATOM 678 C C . LYS A 1 81 ? -22.310 6.405 28.102 1.00 96.25 81 LYS A C 1
ATOM 680 O O . LYS A 1 81 ? -21.468 6.761 27.288 1.00 96.25 81 LYS A O 1
ATOM 685 N N . ILE A 1 82 ? -23.257 5.514 27.815 1.00 9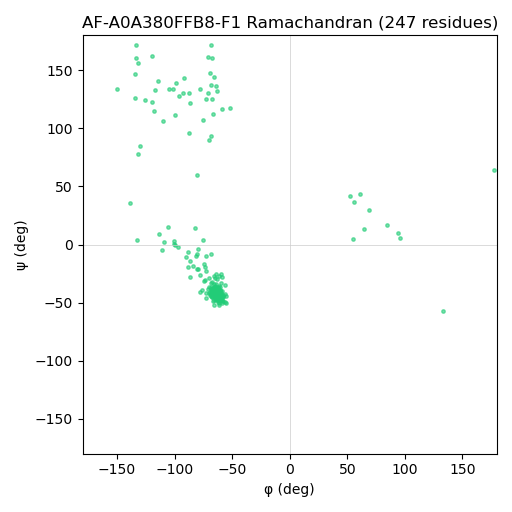7.00 82 ILE A N 1
ATOM 686 C CA . ILE A 1 82 ? -23.421 4.924 26.479 1.00 97.00 82 ILE A CA 1
ATOM 687 C C . ILE A 1 82 ? -23.697 6.024 25.451 1.00 97.00 82 ILE A C 1
ATOM 689 O O . ILE A 1 82 ? -23.024 6.071 24.429 1.00 97.00 82 ILE A O 1
ATOM 693 N N . ASN A 1 83 ? -24.599 6.959 25.754 1.00 96.56 83 ASN A N 1
ATOM 694 C CA . ASN A 1 83 ? -24.917 8.068 24.851 1.00 96.56 83 ASN A CA 1
ATOM 695 C C . ASN A 1 83 ? -23.710 9.008 24.633 1.00 96.56 83 ASN A C 1
ATOM 697 O O . ASN A 1 83 ? -23.456 9.462 23.520 1.00 96.56 83 ASN A O 1
ATOM 701 N N . GLU A 1 84 ? -22.916 9.278 25.676 1.00 96.00 84 GLU A N 1
ATOM 702 C CA . GLU A 1 84 ? -21.650 10.014 25.526 1.00 96.00 84 GLU A CA 1
ATOM 703 C C . GLU A 1 84 ? -20.655 9.273 24.619 1.00 96.00 84 GLU A C 1
ATOM 705 O O . GLU A 1 84 ? -20.058 9.893 23.740 1.00 96.00 84 GLU A O 1
ATOM 710 N N . ILE A 1 85 ? -20.500 7.958 24.800 1.00 95.94 85 ILE A N 1
ATOM 711 C CA . ILE A 1 85 ? -19.613 7.126 23.976 1.00 95.94 85 ILE A CA 1
ATOM 712 C C . ILE A 1 85 ? -20.084 7.111 22.518 1.00 95.94 85 ILE A C 1
ATOM 714 O O . ILE A 1 85 ? -19.266 7.312 21.627 1.00 95.94 85 ILE A O 1
ATOM 718 N N . GLU A 1 86 ? -21.381 6.934 22.263 1.00 96.69 86 GLU A N 1
ATOM 719 C CA . GLU A 1 86 ? -21.951 6.950 20.909 1.00 96.69 86 GLU A CA 1
ATOM 720 C C . GLU A 1 86 ? -21.688 8.280 20.194 1.00 96.69 86 GLU A C 1
ATOM 722 O O . GLU A 1 86 ? -21.326 8.292 19.019 1.00 96.69 86 GLU A O 1
ATOM 727 N N . LYS A 1 87 ? -21.794 9.411 20.902 1.00 96.19 87 LYS A N 1
ATOM 728 C CA . LYS A 1 87 ? -21.450 10.723 20.331 1.00 96.19 87 LYS A CA 1
ATOM 729 C C . LYS A 1 87 ? -19.981 10.815 19.932 1.00 96.19 87 LYS A C 1
ATOM 731 O O . LYS A 1 87 ? -19.692 11.319 18.852 1.00 96.19 87 LYS A O 1
ATOM 736 N N . ILE A 1 88 ? -19.076 10.333 20.784 1.00 95.88 88 ILE A N 1
ATOM 737 C CA . ILE A 1 88 ? -17.634 10.340 20.500 1.00 95.88 88 ILE A CA 1
ATOM 738 C C . ILE A 1 88 ? -17.321 9.426 19.311 1.00 95.88 88 ILE A C 1
ATOM 740 O O . ILE A 1 88 ? -16.551 9.817 18.440 1.00 95.88 88 ILE A O 1
ATOM 744 N N . ILE A 1 89 ? -17.933 8.239 19.245 1.00 94.62 89 ILE A N 1
ATOM 745 C CA . ILE A 1 89 ? -17.766 7.315 18.114 1.00 94.62 89 ILE A CA 1
ATOM 746 C C . ILE A 1 89 ? -18.188 7.992 16.809 1.00 94.62 89 ILE A C 1
ATOM 748 O O . ILE A 1 89 ? -17.405 8.003 15.868 1.00 94.62 89 ILE A O 1
ATOM 752 N N . ASN A 1 90 ? -19.364 8.624 16.771 1.00 94.12 90 ASN A N 1
ATOM 753 C CA . ASN A 1 90 ? -19.843 9.302 15.564 1.00 94.12 90 ASN A CA 1
ATOM 754 C C . ASN A 1 90 ? -18.909 10.442 15.121 1.00 94.12 90 ASN A C 1
ATOM 756 O O . ASN A 1 90 ? -18.657 10.600 13.931 1.00 94.12 90 ASN A O 1
ATOM 760 N N . GLN A 1 91 ? -18.367 11.218 16.067 1.00 92.62 91 GLN A N 1
ATOM 761 C CA . GLN A 1 91 ? -17.390 12.270 15.758 1.00 92.62 91 GLN A CA 1
ATOM 762 C C . GLN A 1 91 ? -16.097 11.693 15.175 1.00 92.62 91 GLN A C 1
ATOM 764 O O . GLN A 1 91 ? -15.605 12.181 14.161 1.00 92.62 91 GLN A O 1
ATOM 769 N N . LEU A 1 92 ? -15.571 10.625 15.782 1.00 89.81 92 LEU A N 1
ATOM 770 C CA . LEU A 1 92 ? -14.376 9.946 15.284 1.00 89.81 92 LEU A CA 1
ATOM 771 C C . LEU A 1 92 ? -14.604 9.335 13.901 1.00 89.81 92 LEU A C 1
ATOM 773 O O . LEU A 1 92 ? -13.702 9.385 13.074 1.00 89.81 92 LEU A O 1
ATOM 777 N N . GLU A 1 93 ? -15.782 8.767 13.637 1.00 89.06 93 GLU A N 1
ATOM 778 C CA . GLU A 1 93 ? -16.134 8.224 12.322 1.00 89.06 93 GLU A CA 1
ATOM 779 C C . GLU A 1 93 ? -16.199 9.312 11.243 1.00 89.06 93 GLU A C 1
ATOM 781 O O . GLU A 1 93 ? -15.709 9.089 10.135 1.00 89.06 93 GLU A O 1
ATOM 786 N N . GLU A 1 94 ? -16.746 10.494 11.551 1.00 88.12 94 GLU A N 1
ATOM 787 C CA . GLU A 1 94 ? -16.724 11.636 10.627 1.00 88.12 94 GLU A CA 1
ATOM 788 C C . GLU A 1 94 ? -15.290 12.104 10.335 1.00 88.12 94 GLU A C 1
ATOM 790 O O . GLU A 1 94 ? -14.929 12.253 9.167 1.00 88.12 94 GLU A O 1
ATOM 795 N N . GLU A 1 95 ? -14.448 12.254 11.363 1.00 85.44 95 GLU A N 1
ATOM 796 C CA . GLU A 1 95 ? -13.035 12.632 11.199 1.00 85.44 95 GLU A CA 1
ATOM 797 C C . GLU A 1 95 ? -12.235 11.574 10.416 1.00 85.44 95 GLU A C 1
ATOM 799 O O . GLU A 1 95 ? -11.417 11.902 9.551 1.00 85.44 95 GLU A O 1
ATOM 804 N N . LEU A 1 96 ? -12.485 10.288 10.680 1.00 85.44 96 LEU A N 1
ATOM 805 C CA . LEU A 1 96 ? -11.848 9.175 9.974 1.00 85.44 96 LEU A CA 1
ATOM 806 C C . LEU A 1 96 ? -12.252 9.121 8.508 1.00 85.44 96 LEU A C 1
ATOM 808 O O . LEU A 1 96 ? -11.428 8.741 7.680 1.00 85.44 96 LEU A O 1
ATOM 812 N N . LYS A 1 97 ? -13.487 9.498 8.167 1.00 83.62 97 LYS A N 1
ATOM 813 C CA . LYS A 1 97 ? -13.968 9.468 6.785 1.00 83.62 97 LYS A CA 1
ATOM 814 C C . LYS A 1 97 ? -13.158 10.395 5.881 1.00 83.62 97 LYS A C 1
ATOM 816 O O . LYS A 1 97 ? -12.793 9.988 4.781 1.00 83.62 97 LYS A O 1
ATOM 821 N N . GLU A 1 98 ? -12.827 11.597 6.352 1.00 75.81 98 GLU A N 1
ATOM 822 C CA . GLU A 1 98 ? -11.957 12.525 5.613 1.00 75.81 98 GLU A CA 1
ATOM 823 C C . GLU A 1 98 ? -10.536 11.966 5.451 1.00 75.81 98 GLU A C 1
ATOM 825 O O . GLU A 1 98 ? -9.894 12.134 4.414 1.00 75.81 98 GLU A O 1
ATOM 830 N N . GLN A 1 99 ? -10.045 11.245 6.458 1.00 81.00 99 GLN A N 1
ATOM 831 C CA . GLN A 1 99 ? -8.715 10.638 6.422 1.00 81.00 99 GLN A CA 1
ATOM 832 C C . GLN A 1 99 ? -8.670 9.358 5.583 1.00 81.00 99 GLN A C 1
ATOM 834 O O . GLN A 1 99 ? -7.614 9.012 5.052 1.00 81.00 99 GLN A O 1
ATOM 839 N N . GLN A 1 100 ? -9.794 8.655 5.441 1.00 84.75 100 GLN A N 1
ATOM 840 C CA . GLN A 1 100 ? -9.871 7.360 4.775 1.00 84.75 100 GLN A CA 1
ATOM 841 C C . GLN A 1 100 ? -9.424 7.446 3.313 1.00 84.75 100 GLN A C 1
ATOM 843 O O . GLN A 1 100 ? -8.708 6.562 2.849 1.00 84.75 100 GLN A O 1
ATOM 848 N N . GLU A 1 101 ? -9.776 8.519 2.603 1.00 84.31 101 GLU A N 1
ATOM 849 C CA . GLU A 1 101 ? -9.343 8.738 1.217 1.00 84.31 101 GLU A CA 1
ATOM 850 C C . GLU A 1 101 ? -7.819 8.907 1.118 1.00 84.31 101 GLU A C 1
ATOM 852 O O . GLU A 1 101 ? -7.170 8.320 0.249 1.00 84.31 101 GLU A O 1
ATOM 857 N N . ILE A 1 102 ? -7.225 9.652 2.055 1.00 86.56 102 ILE A N 1
ATOM 858 C CA . ILE A 1 102 ? -5.774 9.871 2.123 1.00 86.56 102 ILE A CA 1
ATOM 859 C C . ILE A 1 102 ? -5.052 8.568 2.476 1.00 86.56 102 ILE A C 1
ATOM 861 O O . ILE A 1 102 ? -4.018 8.255 1.882 1.00 86.56 102 ILE A O 1
ATOM 865 N N . PHE A 1 103 ? -5.598 7.786 3.409 1.00 86.88 103 PHE A N 1
ATOM 866 C CA . PHE A 1 103 ? -5.061 6.474 3.759 1.00 86.88 103 PHE A CA 1
ATOM 867 C C . PHE A 1 103 ? -5.118 5.509 2.577 1.00 86.88 103 PHE A C 1
ATOM 869 O O . PHE A 1 103 ? -4.099 4.904 2.258 1.00 86.88 103 PHE A O 1
ATOM 876 N N . GLN A 1 104 ? -6.253 5.424 1.880 1.00 86.75 104 GLN A N 1
ATOM 877 C CA . GLN A 1 104 ? -6.392 4.592 0.682 1.00 86.75 104 GLN A CA 1
ATOM 878 C C . GLN A 1 104 ? -5.397 4.998 -0.406 1.00 86.75 104 GLN A C 1
ATOM 880 O O . GLN A 1 104 ? -4.735 4.141 -0.995 1.00 86.75 104 GLN A O 1
ATOM 885 N N . LEU A 1 105 ? -5.240 6.302 -0.652 1.00 87.62 105 LEU A N 1
ATOM 886 C CA . LEU A 1 105 ? -4.248 6.798 -1.599 1.00 87.62 105 LEU A CA 1
ATOM 887 C C . LEU A 1 105 ? -2.830 6.403 -1.161 1.00 87.62 105 LEU A C 1
ATOM 889 O O . LEU A 1 105 ? -2.067 5.867 -1.959 1.00 87.62 105 LEU A O 1
ATOM 893 N N . SER A 1 106 ? -2.486 6.605 0.108 1.00 89.12 106 SER A N 1
ATOM 894 C CA . SER A 1 106 ? -1.181 6.236 0.668 1.00 89.12 106 SER A CA 1
ATOM 895 C C . SER A 1 106 ? -0.893 4.731 0.557 1.00 89.12 106 SER A C 1
ATOM 897 O O . SER A 1 106 ? 0.202 4.327 0.155 1.00 89.12 106 SER A O 1
ATOM 899 N N . GLU A 1 107 ? -1.879 3.877 0.835 1.00 87.81 107 GLU A N 1
ATOM 900 C CA . GLU A 1 107 ? -1.775 2.425 0.660 1.00 87.81 107 GLU A CA 1
ATOM 901 C C . GLU A 1 107 ? -1.495 2.057 -0.802 1.00 87.81 107 GLU A C 1
ATOM 903 O O . GLU A 1 107 ? -0.549 1.316 -1.088 1.00 87.81 107 GLU A O 1
ATOM 908 N N . ILE A 1 108 ? -2.234 2.646 -1.746 1.00 87.50 108 ILE A N 1
ATOM 909 C CA . ILE A 1 108 ? -2.015 2.419 -3.178 1.00 87.50 108 ILE A CA 1
ATOM 910 C C . ILE A 1 108 ? -0.600 2.845 -3.587 1.00 87.50 108 ILE A C 1
ATOM 912 O O . ILE A 1 108 ? 0.099 2.070 -4.244 1.00 87.50 108 ILE A O 1
ATOM 916 N N . LEU A 1 109 ? -0.160 4.040 -3.184 1.00 87.06 109 LEU A N 1
ATOM 917 C CA . LEU A 1 109 ? 1.149 4.594 -3.548 1.00 87.06 109 LEU A CA 1
ATOM 918 C C . LEU A 1 109 ? 2.321 3.824 -2.917 1.00 87.06 109 LEU A C 1
ATOM 920 O O . LEU A 1 109 ? 3.380 3.705 -3.538 1.00 87.06 109 LEU A O 1
ATOM 924 N N . SER A 1 110 ? 2.127 3.268 -1.719 1.00 85.31 110 SER A N 1
ATOM 925 C CA . SER A 1 110 ? 3.127 2.468 -0.995 1.00 85.31 110 SER A CA 1
ATOM 926 C C . SER A 1 110 ? 3.244 1.019 -1.482 1.00 85.31 110 SER A C 1
ATOM 928 O O . SER A 1 110 ? 4.119 0.286 -1.024 1.00 85.31 110 SER A O 1
ATOM 930 N N . GLY A 1 111 ? 2.408 0.597 -2.437 1.00 82.25 111 GLY A N 1
ATOM 931 C CA . GLY A 1 111 ? 2.449 -0.748 -3.011 1.00 82.25 111 GLY A CA 1
ATOM 932 C C . GLY A 1 111 ? 1.515 -1.758 -2.350 1.00 82.25 111 GLY A C 1
ATOM 933 O O . GLY A 1 111 ? 1.564 -2.940 -2.692 1.00 82.25 111 GLY A O 1
ATOM 934 N N . GLN A 1 112 ? 0.616 -1.316 -1.468 1.00 82.75 112 GLN A N 1
ATOM 935 C CA . GLN A 1 112 ? -0.521 -2.112 -0.997 1.00 82.75 112 GLN A CA 1
ATOM 936 C C . GLN A 1 112 ? -1.651 -2.070 -2.036 1.00 82.75 112 GLN A C 1
ATOM 938 O O . GLN A 1 112 ? -2.758 -1.606 -1.791 1.00 82.75 112 GLN A O 1
ATOM 943 N N . ASN A 1 113 ? -1.350 -2.540 -3.245 1.00 82.00 113 ASN A N 1
ATOM 944 C CA . ASN A 1 113 ? -2.286 -2.617 -4.362 1.00 82.00 113 ASN A CA 1
ATOM 945 C C . ASN A 1 113 ? -2.207 -3.989 -5.047 1.00 82.00 113 ASN A C 1
ATOM 947 O O . ASN A 1 113 ? -1.319 -4.798 -4.770 1.00 82.00 113 ASN A O 1
ATOM 951 N N . ASN A 1 114 ? -3.132 -4.251 -5.972 1.00 81.19 114 ASN A N 1
ATOM 952 C CA . ASN A 1 114 ? -3.233 -5.535 -6.676 1.00 81.19 114 ASN A CA 1
ATOM 953 C C . ASN A 1 114 ? -1.961 -5.911 -7.452 1.00 81.19 114 ASN A C 1
ATOM 955 O O . ASN A 1 114 ? -1.677 -7.095 -7.632 1.00 81.19 114 ASN A O 1
ATOM 959 N N . LEU A 1 115 ? -1.195 -4.912 -7.897 1.00 80.25 115 LEU A N 1
ATOM 960 C CA . LEU A 1 115 ? 0.053 -5.101 -8.632 1.00 80.25 115 LEU A CA 1
ATOM 961 C C . LEU A 1 115 ? 1.261 -5.275 -7.701 1.00 80.25 115 LEU A C 1
ATOM 963 O O . LEU A 1 115 ? 2.306 -5.734 -8.150 1.00 80.25 115 LEU A O 1
ATOM 967 N N . LYS A 1 116 ? 1.118 -4.951 -6.408 1.00 83.00 116 LYS A N 1
ATOM 968 C CA . LYS A 1 116 ? 2.197 -4.917 -5.409 1.00 83.00 116 LYS A CA 1
ATOM 969 C C . LYS A 1 116 ? 3.362 -4.008 -5.825 1.00 83.00 116 LYS A C 1
ATOM 971 O O . LYS A 1 116 ? 4.523 -4.329 -5.570 1.00 83.00 116 LYS A O 1
ATOM 976 N N . LEU A 1 117 ? 3.050 -2.888 -6.483 1.00 83.56 117 LEU A N 1
ATOM 977 C CA . LEU A 1 117 ? 4.027 -1.922 -6.996 1.00 83.56 117 LEU A CA 1
ATOM 978 C C . LEU A 1 117 ? 3.863 -0.567 -6.317 1.00 83.56 117 LEU A C 1
ATOM 980 O O . LEU A 1 117 ? 2.753 -0.051 -6.248 1.00 83.56 117 LEU A O 1
ATOM 984 N N . THR A 1 118 ? 4.961 0.037 -5.871 1.00 88.69 118 THR A N 1
ATOM 985 C CA . THR A 1 118 ? 4.957 1.446 -5.456 1.00 88.69 118 THR A CA 1
ATOM 986 C C . THR A 1 118 ? 4.714 2.364 -6.658 1.00 88.69 118 THR A C 1
ATOM 988 O O . THR A 1 118 ? 4.938 1.959 -7.803 1.00 88.69 118 THR A O 1
ATOM 991 N N . LEU A 1 119 ? 4.297 3.613 -6.416 1.00 88.88 119 LEU A N 1
ATOM 992 C CA . LEU A 1 119 ? 4.169 4.615 -7.486 1.00 88.88 119 LEU A CA 1
ATOM 993 C C . LEU A 1 119 ? 5.486 4.793 -8.254 1.00 88.88 119 LEU A C 1
ATOM 995 O O . LEU A 1 119 ? 5.481 4.825 -9.480 1.00 88.88 119 LEU A O 1
ATOM 999 N N . GLU A 1 120 ? 6.605 4.868 -7.533 1.00 88.81 120 GLU A N 1
ATOM 1000 C CA . GLU A 1 120 ? 7.941 4.977 -8.125 1.00 88.81 120 GLU A CA 1
ATOM 1001 C C . GLU A 1 120 ? 8.205 3.830 -9.108 1.00 88.81 120 GLU A C 1
ATOM 1003 O O . GLU A 1 120 ? 8.517 4.076 -10.270 1.00 88.81 120 GLU A O 1
ATOM 1008 N N . ASN A 1 121 ? 7.976 2.580 -8.695 1.00 87.88 121 ASN A N 1
ATOM 1009 C CA . ASN A 1 121 ? 8.173 1.425 -9.570 1.00 87.88 121 ASN A CA 1
ATOM 1010 C C . ASN A 1 121 ? 7.199 1.403 -10.751 1.00 87.88 121 ASN A C 1
ATOM 1012 O O . ASN A 1 121 ? 7.587 1.003 -11.845 1.00 87.88 121 ASN A O 1
ATOM 1016 N N . TYR A 1 122 ? 5.951 1.834 -10.558 1.00 88.31 122 TYR A N 1
ATOM 1017 C CA . TYR A 1 122 ? 4.984 1.954 -11.649 1.00 88.31 122 TYR A CA 1
ATOM 1018 C C . TYR A 1 122 ? 5.468 2.942 -12.722 1.00 88.31 122 TYR A C 1
ATOM 1020 O O . TYR A 1 122 ? 5.447 2.628 -13.913 1.00 88.31 122 TYR A O 1
ATOM 1028 N N . VAL A 1 123 ? 5.963 4.107 -12.298 1.00 91.06 123 VAL A N 1
ATOM 1029 C CA . VAL A 1 123 ? 6.521 5.128 -13.195 1.00 91.06 123 VAL A CA 1
ATOM 1030 C C . VAL A 1 123 ? 7.798 4.622 -13.875 1.00 91.06 123 VAL A C 1
ATOM 1032 O O . VAL A 1 123 ? 7.937 4.760 -15.089 1.00 91.06 123 V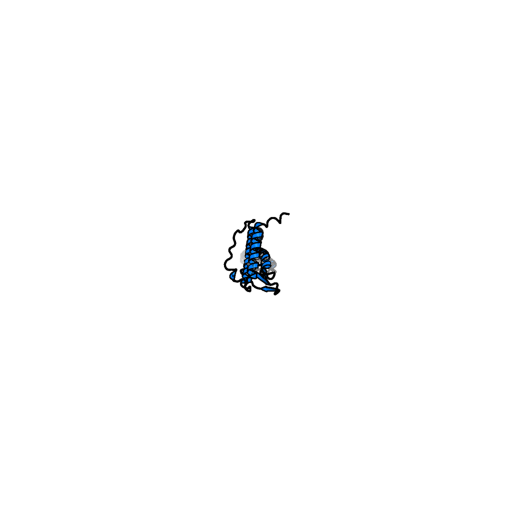AL A O 1
ATOM 1035 N N . LEU A 1 124 ? 8.701 3.966 -13.140 1.00 91.38 124 LEU A N 1
ATOM 1036 C CA . LEU A 1 124 ? 9.918 3.374 -13.710 1.00 91.38 124 LEU A CA 1
ATOM 1037 C C . LEU A 1 124 ? 9.607 2.291 -14.750 1.00 91.38 124 LEU A C 1
ATOM 1039 O O . LEU A 1 124 ? 10.260 2.242 -15.789 1.00 91.38 124 LEU A O 1
ATOM 1043 N N . ILE A 1 125 ? 8.594 1.452 -14.510 1.00 91.56 125 ILE A N 1
ATOM 1044 C CA . ILE A 1 125 ? 8.130 0.451 -15.479 1.00 91.56 125 ILE A CA 1
ATOM 1045 C C . ILE A 1 125 ? 7.615 1.131 -16.748 1.00 91.56 125 ILE A C 1
ATOM 1047 O O . ILE A 1 125 ? 7.983 0.711 -17.843 1.00 91.56 125 ILE A O 1
ATOM 1051 N N . HIS A 1 126 ? 6.816 2.193 -16.611 1.00 92.19 126 HIS A N 1
ATOM 1052 C CA . HIS A 1 126 ? 6.312 2.949 -17.756 1.00 92.19 126 HIS A CA 1
ATOM 1053 C C . HIS A 1 126 ? 7.452 3.517 -18.615 1.00 92.19 126 HIS A C 1
ATOM 1055 O O . HIS A 1 126 ? 7.461 3.341 -19.836 1.00 92.19 126 HIS A O 1
ATOM 1061 N N . TYR A 1 127 ? 8.446 4.150 -17.986 1.00 92.88 127 TYR A N 1
ATOM 1062 C CA . TYR A 1 127 ? 9.604 4.677 -18.707 1.00 92.88 127 TYR A CA 1
ATOM 1063 C C . TYR A 1 127 ? 10.458 3.567 -19.321 1.00 92.88 127 TYR A C 1
ATOM 1065 O O . TYR A 1 127 ? 10.851 3.685 -20.480 1.00 92.88 127 TYR A O 1
ATOM 1073 N N . LEU A 1 128 ? 10.695 2.463 -18.608 1.00 94.25 128 LEU A N 1
ATOM 1074 C CA . LEU A 1 128 ? 11.422 1.317 -19.151 1.00 94.25 128 LEU A CA 1
ATOM 1075 C C . LEU A 1 128 ? 10.727 0.752 -20.396 1.00 94.25 128 LEU A C 1
ATOM 1077 O O . LEU A 1 128 ? 11.392 0.495 -21.392 1.00 94.25 128 LEU A O 1
ATOM 1081 N N . GLU A 1 129 ? 9.404 0.590 -20.382 1.00 94.25 129 GLU A N 1
ATOM 1082 C CA . GLU A 1 129 ? 8.651 0.093 -21.541 1.00 94.25 129 GLU A CA 1
ATOM 1083 C C . GLU A 1 129 ? 8.745 1.043 -22.746 1.00 94.25 129 GLU A C 1
ATOM 1085 O O . GLU A 1 129 ? 8.912 0.571 -23.874 1.00 94.25 129 GLU A O 1
ATOM 1090 N N . ARG A 1 130 ? 8.736 2.365 -22.524 1.00 94.56 130 ARG A N 1
ATOM 1091 C CA . ARG A 1 130 ? 8.991 3.357 -23.586 1.00 94.56 130 ARG A CA 1
ATOM 1092 C C . ARG A 1 130 ? 10.408 3.251 -24.145 1.00 94.56 130 ARG A C 1
ATOM 1094 O O . ARG A 1 130 ? 10.578 3.203 -25.362 1.00 94.56 130 ARG A O 1
ATOM 1101 N N . ILE A 1 131 ? 11.409 3.154 -23.273 1.00 94.81 131 ILE A N 1
ATOM 1102 C CA . ILE A 1 131 ? 12.816 3.004 -23.669 1.00 94.81 131 ILE A CA 1
ATOM 1103 C C . ILE A 1 131 ? 12.998 1.722 -24.484 1.00 94.81 131 ILE A C 1
ATOM 1105 O O . ILE A 1 131 ? 13.608 1.750 -25.549 1.00 94.81 131 ILE A O 1
ATOM 1109 N N . LEU A 1 132 ? 12.429 0.601 -24.030 1.00 96.06 132 LEU A N 1
ATOM 1110 C CA . LEU A 1 132 ? 12.471 -0.674 -24.744 1.00 96.06 132 LEU A CA 1
ATOM 1111 C C . LEU A 1 132 ? 11.773 -0.587 -26.106 1.00 96.06 132 LEU A C 1
ATOM 1113 O O . LEU A 1 132 ? 12.245 -1.192 -27.068 1.00 96.06 132 LEU A O 1
ATOM 1117 N N . ALA A 1 133 ? 10.665 0.149 -26.216 1.00 95.38 133 ALA A N 1
ATOM 1118 C CA . ALA A 1 133 ? 9.973 0.346 -27.486 1.00 95.38 133 ALA A CA 1
ATOM 1119 C C . ALA A 1 133 ? 10.855 1.082 -28.508 1.00 95.38 133 ALA A C 1
ATOM 1121 O O . ALA A 1 133 ? 10.984 0.596 -29.633 1.00 95.38 133 ALA A O 1
ATOM 1122 N N . GLN A 1 134 ? 11.508 2.180 -28.108 1.00 93.12 134 GLN A N 1
ATOM 1123 C CA . GLN A 1 134 ? 12.430 2.916 -28.983 1.00 93.12 134 GLN A CA 1
ATOM 1124 C C . GLN A 1 134 ? 13.692 2.104 -29.298 1.00 93.12 134 GLN A C 1
ATOM 1126 O O . GLN A 1 134 ? 14.059 1.933 -30.462 1.00 93.12 134 GLN A O 1
ATOM 1131 N N . ALA A 1 135 ? 14.296 1.480 -28.285 1.00 94.38 135 ALA A N 1
ATOM 1132 C CA . ALA A 1 135 ? 15.467 0.622 -28.451 1.00 94.38 135 ALA A CA 1
ATOM 1133 C C . ALA A 1 135 ? 15.213 -0.512 -29.456 1.00 94.38 135 ALA A C 1
ATOM 1135 O O . ALA A 1 135 ? 16.044 -0.789 -30.321 1.00 94.38 135 ALA A O 1
ATOM 1136 N N . ASN A 1 136 ? 14.037 -1.142 -29.398 1.00 95.38 136 ASN A N 1
ATOM 1137 C CA . ASN A 1 136 ? 13.676 -2.228 -30.304 1.00 95.38 136 ASN A CA 1
ATOM 1138 C C . ASN A 1 136 ? 13.586 -1.808 -31.774 1.00 95.38 136 ASN A C 1
ATOM 1140 O O . ASN A 1 136 ? 13.797 -2.659 -32.637 1.00 95.38 136 ASN A O 1
ATOM 1144 N N . GLN A 1 137 ? 13.316 -0.535 -32.085 1.00 92.12 137 GLN A N 1
ATOM 1145 C CA . GLN A 1 137 ? 13.353 -0.066 -33.473 1.00 92.12 137 GLN A CA 1
ATOM 1146 C C . GLN A 1 137 ? 14.762 -0.216 -34.054 1.00 92.12 137 GLN A C 1
ATOM 1148 O O . GLN A 1 137 ? 14.936 -0.749 -35.148 1.00 92.12 137 GLN A O 1
ATOM 1153 N N . ARG A 1 138 ? 15.779 0.187 -33.286 1.00 89.69 138 ARG A N 1
ATOM 1154 C CA . ARG A 1 138 ? 17.188 0.116 -33.693 1.00 89.69 138 ARG A CA 1
ATOM 1155 C C . ARG A 1 138 ? 17.755 -1.290 -33.579 1.00 89.69 138 ARG A C 1
ATOM 1157 O O . ARG A 1 138 ? 18.443 -1.742 -34.489 1.00 89.69 138 ARG A O 1
ATOM 1164 N N . LEU A 1 139 ? 17.420 -2.014 -32.513 1.00 93.69 139 LEU A N 1
ATOM 1165 C CA . LEU A 1 139 ? 17.857 -3.399 -32.343 1.00 93.69 139 LEU A CA 1
ATOM 1166 C C . LEU A 1 139 ? 17.347 -4.297 -33.474 1.00 93.69 139 LEU A C 1
ATOM 1168 O O . LEU A 1 139 ? 18.082 -5.149 -33.966 1.00 93.69 139 LEU A O 1
ATOM 1172 N N . SER A 1 140 ? 16.106 -4.084 -33.916 1.00 92.19 140 SER A N 1
ATOM 1173 C CA . SER A 1 140 ? 15.522 -4.808 -35.043 1.00 92.19 140 SER A CA 1
ATOM 1174 C C . SER A 1 140 ? 16.319 -4.595 -36.335 1.00 92.19 140 SER A C 1
ATOM 1176 O O . SER A 1 140 ? 16.577 -5.556 -37.056 1.00 92.19 140 SER A O 1
ATOM 1178 N N . LEU A 1 141 ? 16.781 -3.367 -36.596 1.00 89.25 141 LEU A N 1
ATOM 1179 C CA . LEU A 1 141 ? 17.640 -3.062 -37.745 1.00 89.25 141 LEU A CA 1
ATOM 1180 C C . LEU A 1 141 ? 19.015 -3.728 -37.611 1.00 89.25 141 LEU A C 1
ATOM 1182 O O . LEU A 1 141 ? 19.441 -4.425 -38.525 1.00 89.25 141 LEU A O 1
ATOM 1186 N N . MET A 1 142 ? 19.663 -3.590 -36.451 1.00 88.81 142 MET A N 1
ATOM 1187 C CA . MET A 1 142 ? 21.001 -4.145 -36.204 1.00 88.81 142 MET A CA 1
ATOM 1188 C C . MET A 1 142 ? 21.051 -5.677 -36.221 1.00 88.81 142 MET A C 1
ATOM 1190 O O . MET A 1 142 ? 22.087 -6.259 -36.527 1.00 88.81 142 MET A O 1
ATOM 1194 N N . THR A 1 143 ? 19.950 -6.343 -35.871 1.00 89.94 143 THR A N 1
ATOM 1195 C CA . THR A 1 143 ? 19.901 -7.808 -35.708 1.00 89.94 143 THR A CA 1
ATOM 1196 C C . THR A 1 143 ? 19.109 -8.511 -36.807 1.00 89.94 143 THR A C 1
ATOM 1198 O O . THR A 1 143 ? 18.911 -9.723 -36.733 1.00 89.94 143 THR A O 1
ATOM 1201 N N . GLY A 1 144 ? 18.600 -7.772 -37.800 1.00 89.38 144 GLY A N 1
ATOM 1202 C CA . GLY A 1 144 ? 17.735 -8.331 -38.841 1.00 89.38 144 GLY A CA 1
ATOM 1203 C C . GLY A 1 144 ? 16.439 -8.933 -38.283 1.00 89.38 144 GLY A C 1
ATOM 1204 O O . GLY A 1 144 ? 16.044 -10.024 -38.681 1.00 89.38 144 GLY A O 1
ATOM 1205 N N . GLN A 1 145 ? 15.789 -8.244 -37.339 1.00 91.00 145 GLN A N 1
ATOM 1206 C CA . GLN A 1 145 ? 14.562 -8.669 -36.638 1.00 91.00 145 GLN A CA 1
ATOM 1207 C C . GLN A 1 145 ? 14.719 -9.926 -35.760 1.00 91.00 145 GLN A C 1
ATOM 1209 O O . GLN A 1 145 ? 13.727 -10.508 -35.305 1.00 91.00 145 GLN A O 1
ATOM 1214 N N . ARG A 1 146 ? 15.957 -10.358 -35.492 1.00 93.31 146 ARG A N 1
ATOM 1215 C CA . ARG A 1 146 ? 16.218 -11.549 -34.679 1.00 93.31 146 ARG A CA 1
ATOM 1216 C C . ARG A 1 146 ? 15.929 -11.321 -33.200 1.00 93.31 146 ARG A C 1
ATOM 1218 O O . ARG A 1 146 ? 15.364 -12.209 -32.568 1.00 93.31 146 ARG A O 1
ATOM 1225 N N . TYR A 1 147 ? 16.310 -10.166 -32.653 1.00 94.69 147 TYR A N 1
ATOM 1226 C CA . TYR A 1 147 ? 16.187 -9.894 -31.222 1.00 94.69 147 TYR A CA 1
ATOM 1227 C C . TYR A 1 147 ? 15.198 -8.786 -30.904 1.00 94.69 147 TYR A C 1
ATOM 1229 O O . TYR A 1 147 ? 15.155 -7.748 -31.565 1.00 94.69 147 TYR A O 1
ATOM 1237 N N . ARG A 1 148 ? 14.439 -9.001 -29.828 1.00 95.75 148 ARG A N 1
ATOM 1238 C CA . ARG A 1 148 ? 13.552 -8.006 -29.232 1.00 95.75 148 ARG A CA 1
ATOM 1239 C C . ARG A 1 148 ? 13.725 -7.998 -27.720 1.00 95.75 148 ARG A C 1
ATOM 1241 O O . ARG A 1 148 ? 13.595 -9.035 -27.080 1.00 95.75 148 ARG A O 1
ATOM 1248 N N . LEU A 1 149 ? 14.000 -6.834 -27.150 1.00 95.62 149 LEU A N 1
ATOM 1249 C CA . LEU A 1 149 ? 14.041 -6.633 -25.707 1.00 95.62 149 LEU A CA 1
ATOM 1250 C C . LEU A 1 149 ? 12.613 -6.523 -25.168 1.00 95.62 149 LEU A C 1
ATOM 1252 O O . LEU A 1 149 ? 11.791 -5.782 -25.713 1.00 95.62 149 LEU A O 1
ATOM 1256 N N . SER A 1 150 ? 12.320 -7.221 -24.080 1.00 94.00 150 SER A N 1
ATOM 1257 C CA . SER A 1 150 ? 11.081 -7.063 -23.325 1.00 94.00 150 SER A CA 1
ATOM 1258 C C . SER A 1 150 ? 11.373 -6.973 -21.838 1.00 94.00 150 SER A C 1
ATOM 1260 O O . SER A 1 150 ? 12.442 -7.334 -21.355 1.00 94.00 150 SER A O 1
ATOM 1262 N N . ARG A 1 151 ? 10.411 -6.440 -21.098 1.00 91.94 151 ARG A N 1
ATOM 1263 C CA . ARG A 1 151 ? 10.463 -6.380 -19.646 1.00 91.94 151 ARG A CA 1
ATOM 1264 C C . ARG A 1 151 ? 9.894 -7.673 -19.075 1.00 91.94 151 ARG A C 1
ATOM 1266 O O . ARG A 1 151 ? 8.780 -8.065 -19.427 1.00 91.94 151 ARG A O 1
ATOM 1273 N N . ARG A 1 152 ? 10.611 -8.305 -18.151 1.00 88.31 152 ARG A N 1
ATOM 1274 C CA . ARG A 1 152 ? 10.136 -9.494 -17.444 1.00 88.31 152 ARG A CA 1
ATOM 1275 C C . ARG A 1 152 ? 8.958 -9.119 -16.544 1.00 88.31 152 ARG A C 1
ATOM 1277 O O . ARG A 1 152 ? 9.059 -8.249 -15.680 1.00 88.31 152 ARG A O 1
ATOM 1284 N N . GLN A 1 153 ? 7.835 -9.815 -16.704 1.00 78.31 153 GLN A N 1
ATOM 1285 C CA . GLN A 1 153 ? 6.604 -9.519 -15.955 1.00 78.31 153 GLN A CA 1
ATOM 1286 C C . GLN A 1 153 ? 6.578 -10.095 -14.528 1.00 78.31 153 GLN A C 1
ATOM 1288 O O . GLN A 1 153 ? 5.664 -9.802 -13.760 1.00 78.31 153 GLN A O 1
ATOM 1293 N N . GLN A 1 154 ? 7.553 -10.929 -14.153 1.00 71.50 154 GLN A N 1
ATOM 1294 C CA . GLN A 1 154 ? 7.563 -11.584 -12.846 1.00 71.50 154 GLN A CA 1
ATOM 1295 C C . GLN A 1 154 ? 7.891 -10.605 -11.713 1.00 71.50 154 GLN A C 1
ATOM 1297 O O . GLN A 1 154 ? 8.936 -9.958 -11.701 1.00 71.50 154 GLN A O 1
ATOM 1302 N N . VAL A 1 155 ? 6.998 -10.558 -10.724 1.00 60.94 155 VAL A N 1
ATOM 1303 C CA . VAL A 1 155 ? 7.123 -9.719 -9.530 1.00 60.94 155 VAL A CA 1
ATOM 1304 C C . VAL A 1 155 ? 7.919 -10.474 -8.461 1.00 60.94 155 VAL A C 1
ATOM 1306 O O . VAL A 1 155 ? 7.365 -11.300 -7.734 1.00 60.94 155 VAL A O 1
ATOM 1309 N N . SER A 1 156 ? 9.230 -10.232 -8.363 1.00 57.31 156 SER A N 1
ATOM 1310 C CA . SER A 1 156 ? 10.081 -10.729 -7.269 1.00 57.31 156 SER A CA 1
ATOM 1311 C C . SER A 1 156 ? 10.304 -9.632 -6.214 1.00 57.31 156 SER A C 1
ATOM 1313 O O . SER A 1 156 ? 10.469 -8.455 -6.531 1.00 57.31 156 SER A O 1
ATOM 1315 N N . LYS A 1 157 ? 10.261 -9.984 -4.920 1.00 53.22 157 LYS A N 1
ATOM 1316 C CA . LYS A 1 157 ? 10.410 -9.013 -3.818 1.00 53.22 157 LYS A CA 1
ATOM 1317 C C . LYS A 1 157 ? 11.762 -8.283 -3.919 1.00 53.22 157 LYS A C 1
ATOM 1319 O O . LYS A 1 157 ? 12.795 -8.925 -3.772 1.00 53.22 157 LYS A O 1
ATOM 1324 N N . GLY A 1 158 ? 11.743 -6.962 -4.119 1.00 58.59 158 GLY A N 1
ATOM 1325 C CA . GLY A 1 158 ? 12.927 -6.090 -4.067 1.00 58.59 158 GLY A CA 1
ATOM 1326 C C . GLY A 1 158 ? 13.022 -5.112 -5.240 1.00 58.59 158 GLY A C 1
ATOM 1327 O O . GLY A 1 158 ? 13.008 -3.911 -5.014 1.00 58.59 158 GLY A O 1
ATOM 1328 N N . TYR A 1 159 ? 13.039 -5.632 -6.475 1.00 53.88 159 TYR A N 1
ATOM 1329 C CA . TYR A 1 159 ? 13.192 -4.873 -7.736 1.00 53.88 159 TYR A CA 1
ATOM 1330 C C . TYR A 1 159 ? 12.247 -5.397 -8.833 1.00 53.88 159 TYR A C 1
ATOM 1332 O O . TYR A 1 159 ? 12.589 -5.501 -10.011 1.00 53.88 159 TYR A O 1
ATOM 1340 N N . SER A 1 160 ? 11.053 -5.809 -8.409 1.00 66.75 160 SER A N 1
ATOM 1341 C CA . SER A 1 160 ? 10.042 -6.455 -9.240 1.00 66.75 160 SER A CA 1
ATOM 1342 C C . SER A 1 160 ? 9.736 -5.654 -10.509 1.00 66.75 160 SER A C 1
ATOM 1344 O O . SER A 1 160 ? 9.132 -4.583 -10.442 1.00 66.75 160 SER A O 1
ATOM 1346 N N . GLY A 1 161 ? 10.015 -6.256 -11.662 1.00 74.50 161 GLY A N 1
ATOM 1347 C CA . GLY A 1 161 ? 9.462 -5.818 -12.936 1.00 74.50 161 GLY A CA 1
ATOM 1348 C C . GLY A 1 161 ? 10.339 -4.881 -13.753 1.00 74.50 161 GLY A C 1
ATOM 1349 O O . GLY A 1 161 ? 9.858 -4.461 -14.792 1.00 74.50 161 GLY A O 1
ATOM 1350 N N . LEU A 1 162 ? 11.582 -4.588 -13.355 1.00 85.94 162 LEU A N 1
ATOM 1351 C CA . LEU A 1 162 ? 12.536 -3.817 -14.178 1.00 85.94 162 LEU A CA 1
ATOM 1352 C C . LEU A 1 162 ? 13.578 -4.689 -14.898 1.00 85.94 162 LEU A C 1
ATOM 1354 O O . LEU A 1 162 ? 14.436 -4.180 -15.613 1.00 85.94 162 LEU A O 1
ATOM 1358 N N . GLU A 1 163 ? 13.520 -6.007 -14.716 1.00 88.81 163 GLU A N 1
ATOM 1359 C CA . GLU A 1 163 ? 14.414 -6.935 -15.406 1.00 88.81 163 GLU A CA 1
ATOM 1360 C C . GLU A 1 163 ? 14.108 -6.970 -16.908 1.00 88.81 163 GLU A C 1
ATOM 1362 O O . GLU A 1 163 ? 12.945 -7.021 -17.316 1.00 88.81 163 GLU A O 1
ATOM 1367 N N . ILE A 1 164 ? 15.159 -6.974 -17.727 1.00 91.38 164 ILE A N 1
ATOM 1368 C CA . ILE A 1 164 ? 15.065 -7.058 -19.186 1.00 91.38 164 ILE A CA 1
ATOM 1369 C C . ILE A 1 164 ? 15.370 -8.493 -19.619 1.00 91.38 164 ILE A C 1
ATOM 1371 O O . ILE A 1 164 ? 16.347 -9.110 -19.190 1.00 91.38 164 ILE A O 1
ATOM 1375 N N . GLU A 1 165 ? 14.535 -9.015 -20.501 1.00 93.44 165 GLU A N 1
ATOM 1376 C CA . GLU A 1 165 ? 14.700 -10.294 -21.176 1.00 93.44 165 GLU A CA 1
ATOM 1377 C C . GLU A 1 165 ? 14.767 -10.076 -22.692 1.00 93.44 165 GLU A C 1
ATOM 1379 O O . GLU A 1 165 ? 14.397 -9.020 -23.211 1.00 93.44 165 GLU A O 1
ATOM 1384 N N . VAL A 1 166 ? 15.275 -11.074 -23.410 1.00 95.00 166 VAL A N 1
ATOM 1385 C CA . VAL A 1 166 ? 15.434 -11.015 -24.863 1.00 95.00 166 VAL A CA 1
ATOM 1386 C C . VAL A 1 166 ? 14.617 -12.124 -25.491 1.00 95.00 166 VAL A C 1
ATOM 1388 O O . VAL A 1 166 ? 14.821 -13.301 -25.196 1.00 95.00 166 VAL A O 1
ATOM 1391 N N . PHE A 1 167 ? 13.707 -11.745 -26.375 1.00 95.25 167 PHE A N 1
ATOM 1392 C CA . PHE A 1 167 ? 13.011 -12.660 -27.259 1.00 95.25 167 PHE A CA 1
ATOM 1393 C C . PHE A 1 167 ? 13.847 -12.877 -28.523 1.00 95.25 167 PHE A C 1
ATOM 1395 O O . PHE A 1 167 ? 14.185 -11.920 -29.224 1.00 95.25 167 PHE A O 1
ATOM 1402 N N . ASP A 1 168 ? 14.193 -14.134 -28.794 1.00 94.69 168 ASP A N 1
ATOM 1403 C CA . ASP A 1 168 ? 14.884 -14.559 -30.009 1.00 94.69 168 ASP A CA 1
ATOM 1404 C C . ASP A 1 168 ? 13.874 -15.151 -30.994 1.00 94.69 168 ASP A C 1
ATOM 1406 O O . ASP A 1 168 ? 13.326 -16.233 -30.774 1.00 94.69 168 ASP A O 1
ATOM 1410 N N . THR A 1 169 ? 13.651 -14.444 -32.100 1.00 93.50 169 THR A N 1
ATOM 1411 C CA . THR A 1 169 ? 12.708 -14.819 -33.158 1.00 93.50 169 THR A CA 1
ATOM 1412 C C . THR A 1 169 ? 13.097 -16.132 -33.843 1.00 93.50 169 THR A C 1
ATOM 1414 O O . THR A 1 169 ? 12.220 -16.865 -34.294 1.00 93.50 169 THR A O 1
ATOM 1417 N N . TYR A 1 170 ? 14.389 -16.473 -33.913 1.00 92.75 170 TYR A N 1
ATOM 1418 C CA . TYR A 1 170 ? 14.843 -17.694 -34.595 1.00 92.75 170 TYR A CA 1
ATOM 1419 C C . TYR A 1 170 ? 14.578 -18.950 -33.770 1.00 92.75 170 TYR A C 1
ATOM 1421 O O . TYR A 1 170 ? 14.199 -19.983 -34.319 1.00 92.75 170 TYR A O 1
ATOM 1429 N N . SER A 1 171 ? 14.774 -18.871 -32.452 1.00 91.62 171 SER A N 1
ATOM 1430 C CA . SER A 1 171 ? 14.470 -19.978 -31.537 1.00 91.62 171 SER A CA 1
ATOM 1431 C C . SER A 1 171 ? 13.040 -19.933 -30.991 1.00 91.62 171 SER A C 1
ATOM 1433 O O . SER A 1 171 ? 12.586 -20.917 -30.408 1.00 91.62 171 SER A O 1
ATOM 1435 N N . ASN A 1 172 ? 12.321 -18.825 -31.208 1.00 92.75 172 ASN A N 1
ATOM 1436 C CA . ASN A 1 172 ? 10.995 -18.538 -30.663 1.00 92.75 172 ASN A CA 1
ATOM 1437 C C . ASN A 1 172 ? 10.948 -18.708 -29.134 1.00 92.75 172 ASN A C 1
ATOM 1439 O O . ASN A 1 172 ? 10.022 -19.301 -28.576 1.00 92.75 172 ASN A O 1
ATOM 1443 N N . GLN A 1 173 ? 11.999 -18.236 -28.460 1.00 92.88 173 GLN A N 1
ATOM 1444 C CA . GLN A 1 173 ? 12.176 -18.370 -27.018 1.00 92.88 173 GLN A CA 1
ATOM 1445 C C . GLN A 1 173 ? 12.622 -17.056 -26.388 1.00 92.88 173 GLN A C 1
ATOM 1447 O O . GLN A 1 173 ? 13.395 -16.289 -26.964 1.00 92.88 173 GLN A O 1
ATOM 1452 N N . THR A 1 174 ? 12.163 -16.842 -25.159 1.00 93.06 174 THR A N 1
ATOM 1453 C CA . THR A 1 174 ? 12.624 -15.756 -24.299 1.00 93.06 174 THR A CA 1
ATOM 1454 C C . THR A 1 174 ? 13.757 -16.253 -23.415 1.00 93.06 174 THR A C 1
ATOM 1456 O O . THR A 1 174 ? 13.638 -17.291 -22.761 1.00 93.06 174 THR A O 1
ATOM 1459 N N . ARG A 1 175 ? 14.858 -15.506 -23.376 1.00 91.88 175 ARG A N 1
ATOM 1460 C CA . ARG A 1 175 ? 16.040 -15.822 -22.573 1.00 91.88 175 ARG A CA 1
ATOM 1461 C C . ARG A 1 175 ? 16.509 -14.616 -21.774 1.00 91.88 175 ARG A C 1
ATOM 1463 O O . ARG A 1 175 ? 16.248 -13.467 -22.123 1.00 91.88 175 ARG A O 1
ATOM 1470 N N . HIS A 1 176 ? 17.213 -14.892 -20.682 1.00 89.44 176 HIS A N 1
ATOM 1471 C CA . HIS A 1 176 ? 17.786 -13.846 -19.846 1.00 89.44 176 HIS A CA 1
ATOM 1472 C C . HIS A 1 176 ? 18.878 -13.086 -20.613 1.00 89.44 176 HIS A C 1
ATOM 1474 O O . HIS A 1 176 ? 19.638 -13.699 -21.367 1.00 89.44 176 HIS A O 1
ATOM 1480 N N . ILE A 1 177 ? 18.996 -11.772 -20.400 1.00 87.69 177 ILE A N 1
ATOM 1481 C CA . ILE A 1 177 ? 19.939 -10.926 -21.150 1.00 87.69 177 ILE A CA 1
ATOM 1482 C C . ILE A 1 177 ? 21.409 -11.350 -20.983 1.00 87.69 177 ILE A C 1
ATOM 1484 O O . ILE A 1 177 ? 22.212 -11.189 -21.891 1.00 87.69 177 ILE A O 1
ATOM 1488 N N . THR A 1 178 ? 21.747 -12.011 -19.873 1.00 85.75 178 THR A N 1
ATOM 1489 C CA . THR A 1 178 ? 23.094 -12.561 -19.610 1.00 85.75 178 THR A CA 1
ATOM 1490 C C . THR A 1 178 ? 23.490 -13.730 -20.516 1.00 85.75 178 THR A C 1
ATOM 1492 O O . THR A 1 178 ? 24.615 -14.206 -20.422 1.00 85.75 178 THR A O 1
ATOM 1495 N N . SER A 1 179 ? 22.571 -14.256 -21.329 1.00 86.81 179 SER A N 1
ATOM 1496 C CA . SER A 1 179 ? 22.851 -15.347 -22.276 1.00 86.81 179 SER A CA 1
ATOM 1497 C C . SER A 1 179 ? 23.335 -14.865 -23.646 1.00 86.81 179 SER A C 1
ATOM 1499 O O . SER A 1 179 ? 23.682 -15.694 -24.484 1.00 86.81 179 SER A O 1
ATOM 1501 N N . LEU A 1 180 ? 23.335 -13.550 -23.883 1.00 87.50 180 LEU A N 1
ATOM 1502 C CA . LEU A 1 180 ? 23.820 -12.953 -25.121 1.00 87.50 180 LEU A CA 1
ATOM 1503 C C . LEU A 1 180 ? 25.344 -13.080 -25.248 1.00 87.50 180 LEU A C 1
ATOM 1505 O O . LEU A 1 180 ? 26.075 -13.035 -24.257 1.00 87.50 180 LEU A O 1
ATOM 1509 N N . SER A 1 181 ? 25.828 -13.208 -26.483 1.00 87.25 181 SER A N 1
ATOM 1510 C CA . SER A 1 181 ? 27.262 -13.113 -26.777 1.00 87.25 181 SER A CA 1
ATOM 1511 C C . SER A 1 181 ? 27.788 -11.681 -26.570 1.00 87.25 181 SER A C 1
ATOM 1513 O O . SER A 1 181 ? 27.012 -10.745 -26.364 1.00 87.25 181 SER A O 1
ATOM 1515 N N . GLY A 1 182 ? 29.111 -11.483 -26.641 1.00 83.06 182 GLY A N 1
ATOM 1516 C CA . GLY A 1 182 ? 29.722 -10.151 -26.509 1.00 83.06 182 GLY A CA 1
ATOM 1517 C C . GLY A 1 182 ? 29.176 -9.141 -27.527 1.00 83.06 182 GLY A C 1
ATOM 1518 O O . GLY A 1 182 ? 28.697 -8.078 -27.136 1.00 83.06 182 GLY A O 1
ATOM 1519 N N . GLY A 1 183 ? 29.140 -9.518 -28.810 1.00 84.19 183 GLY A N 1
ATOM 1520 C CA . GLY A 1 183 ? 28.600 -8.665 -29.873 1.00 84.19 183 GLY A CA 1
ATOM 1521 C C . GLY A 1 183 ? 27.095 -8.406 -29.744 1.00 84.19 183 GLY A C 1
ATOM 1522 O O . GLY A 1 183 ? 26.637 -7.282 -29.925 1.00 84.19 183 GLY A O 1
ATOM 1523 N N . GLU A 1 184 ? 26.318 -9.411 -29.336 1.00 88.44 184 GLU A N 1
ATOM 1524 C CA . GLU A 1 184 ? 24.870 -9.258 -29.123 1.00 88.44 184 GLU A CA 1
ATOM 1525 C C . GLU A 1 184 ? 24.560 -8.344 -27.930 1.00 88.44 184 GLU A C 1
ATOM 1527 O O . GLU A 1 184 ? 23.642 -7.524 -27.980 1.00 88.44 184 GLU A O 1
ATOM 1532 N N . THR A 1 185 ? 25.354 -8.451 -26.862 1.00 89.25 185 THR A N 1
ATOM 1533 C CA . THR A 1 185 ? 25.257 -7.576 -25.688 1.00 89.25 185 THR A CA 1
ATOM 1534 C C . THR A 1 185 ? 25.591 -6.135 -26.058 1.00 89.25 185 THR A C 1
ATOM 1536 O O . THR A 1 185 ? 24.915 -5.213 -25.591 1.00 89.25 185 THR A O 1
ATOM 1539 N N . PHE A 1 186 ? 26.585 -5.929 -26.928 1.00 86.75 186 PHE A N 1
ATOM 1540 C CA . PHE A 1 186 ? 26.912 -4.605 -27.448 1.00 86.75 186 PHE A CA 1
ATOM 1541 C C . PHE A 1 186 ? 25.743 -4.005 -28.238 1.00 86.75 186 PHE A C 1
ATOM 1543 O O . PHE A 1 186 ? 25.312 -2.897 -27.927 1.00 86.75 186 PHE A O 1
ATOM 1550 N N . GLN A 1 187 ? 25.171 -4.745 -29.194 1.00 89.00 187 GLN A N 1
ATOM 1551 C CA . GLN A 1 187 ? 24.021 -4.274 -29.977 1.00 89.00 187 GLN A CA 1
ATOM 1552 C C . GLN A 1 187 ? 22.810 -3.947 -29.093 1.00 89.00 187 GLN A C 1
ATOM 1554 O O . GLN A 1 187 ? 22.167 -2.913 -29.281 1.00 89.00 187 GLN A O 1
ATOM 1559 N N . ALA A 1 188 ? 22.511 -4.797 -28.105 1.00 91.25 188 ALA A N 1
ATOM 1560 C CA . ALA A 1 188 ? 21.433 -4.561 -27.148 1.00 91.25 188 ALA A CA 1
ATOM 1561 C C . ALA A 1 188 ? 21.677 -3.303 -26.295 1.00 91.25 188 ALA A C 1
ATOM 1563 O O . ALA A 1 188 ? 20.761 -2.503 -26.112 1.00 91.25 188 ALA A O 1
ATOM 1564 N N . SER A 1 189 ? 22.906 -3.098 -25.815 1.00 89.75 189 SER A N 1
ATOM 1565 C CA . SER A 1 189 ? 23.267 -1.933 -24.994 1.00 89.75 189 SER A CA 1
ATOM 1566 C C . SER A 1 189 ? 23.252 -0.637 -25.804 1.00 89.75 189 SER A C 1
ATOM 1568 O O . SER A 1 189 ? 22.731 0.372 -25.333 1.00 89.75 189 SER A O 1
ATOM 1570 N N . LEU A 1 190 ? 23.755 -0.672 -27.041 1.00 88.19 190 LEU A N 1
ATOM 1571 C CA . LEU A 1 190 ? 23.723 0.460 -27.964 1.00 88.19 190 LEU A CA 1
ATOM 1572 C C . LEU A 1 190 ? 22.281 0.857 -28.303 1.00 88.19 190 LEU A C 1
ATOM 1574 O O . LEU A 1 190 ? 21.921 2.028 -28.203 1.00 88.19 190 LEU A O 1
ATOM 1578 N N . ALA A 1 191 ? 21.434 -0.120 -28.636 1.00 91.00 191 ALA A N 1
ATOM 1579 C CA . ALA A 1 191 ? 20.014 0.111 -28.876 1.00 91.00 191 ALA A CA 1
ATOM 1580 C C . ALA A 1 191 ? 19.325 0.746 -27.660 1.00 91.00 191 ALA A C 1
ATOM 1582 O O . ALA A 1 191 ? 18.547 1.686 -27.815 1.00 91.00 191 ALA A O 1
ATOM 1583 N N . LEU A 1 192 ? 19.627 0.258 -26.453 1.00 91.69 192 LEU A N 1
ATOM 1584 C CA . LEU A 1 192 ? 19.060 0.781 -25.213 1.00 91.69 192 LEU A CA 1
ATOM 1585 C C . LEU A 1 192 ? 19.522 2.216 -24.924 1.00 91.69 192 LEU A C 1
ATOM 1587 O O . LEU A 1 192 ? 18.703 3.044 -24.536 1.00 91.69 192 LEU A O 1
ATOM 1591 N N . ALA A 1 193 ? 20.801 2.525 -25.148 1.00 89.00 193 ALA A N 1
ATOM 1592 C CA . ALA A 1 193 ? 21.349 3.870 -24.976 1.00 89.00 193 ALA A CA 1
ATOM 1593 C C . ALA A 1 193 ? 20.701 4.881 -25.936 1.00 89.00 193 ALA A C 1
ATOM 1595 O O . ALA A 1 193 ? 20.343 5.986 -25.524 1.00 89.00 193 ALA A O 1
ATOM 1596 N N . LEU A 1 194 ? 20.496 4.489 -27.197 1.00 86.62 194 LEU A N 1
ATOM 1597 C CA . LEU A 1 194 ? 19.798 5.309 -28.189 1.00 86.62 194 LEU A CA 1
ATOM 1598 C C . LEU A 1 194 ? 18.322 5.502 -27.819 1.00 86.62 194 LEU A C 1
ATOM 1600 O O . LEU A 1 194 ? 17.849 6.634 -27.781 1.00 86.62 194 LEU A O 1
ATOM 1604 N N . GLY A 1 195 ? 17.620 4.424 -27.456 1.00 89.50 195 GLY A N 1
ATOM 1605 C CA . GLY A 1 195 ? 16.220 4.501 -27.030 1.00 89.50 195 GLY A CA 1
ATOM 1606 C C . GLY A 1 195 ? 16.018 5.343 -25.766 1.00 89.50 195 GLY A C 1
ATOM 1607 O O . GLY A 1 195 ? 15.041 6.079 -25.664 1.00 89.50 195 GLY A O 1
ATOM 1608 N N . LEU A 1 196 ? 16.960 5.291 -24.818 1.00 89.50 196 LEU A N 1
ATOM 1609 C CA . LEU A 1 196 ? 16.950 6.153 -23.635 1.00 89.50 196 LEU A CA 1
ATOM 1610 C C . LEU A 1 196 ? 17.148 7.623 -24.012 1.00 89.50 196 LEU A C 1
ATOM 1612 O O . LEU A 1 196 ? 16.426 8.475 -23.502 1.00 89.50 196 LEU A O 1
ATOM 1616 N N . SER A 1 197 ? 18.098 7.914 -24.904 1.00 85.88 197 SER A N 1
ATOM 1617 C CA . SER A 1 197 ? 18.349 9.277 -25.382 1.00 85.88 197 SER A CA 1
ATOM 1618 C C . SER A 1 197 ? 17.099 9.884 -26.022 1.00 85.88 197 SER A C 1
ATOM 1620 O O . SER A 1 197 ? 16.730 11.005 -25.685 1.00 85.88 197 SER A O 1
ATOM 1622 N N . GLU A 1 198 ? 16.398 9.131 -26.873 1.00 83.75 198 GLU A N 1
ATOM 1623 C CA . GLU A 1 198 ? 15.157 9.584 -27.516 1.00 83.75 198 GLU A CA 1
ATOM 1624 C C . GLU A 1 198 ? 14.054 9.879 -26.489 1.00 83.75 198 GLU A C 1
ATOM 1626 O O . GLU A 1 198 ? 13.491 10.974 -26.488 1.00 83.75 198 GLU A O 1
ATOM 1631 N N . VAL A 1 199 ? 13.797 8.958 -25.553 1.00 88.31 199 VAL A N 1
ATOM 1632 C CA . VAL A 1 199 ? 12.777 9.164 -24.508 1.00 88.31 199 VAL A CA 1
ATOM 1633 C C . VAL A 1 199 ? 13.115 10.368 -23.621 1.00 88.31 199 VAL A C 1
ATOM 1635 O O . VAL A 1 199 ? 12.228 11.148 -23.285 1.00 88.31 199 VAL A O 1
ATOM 1638 N N . VAL A 1 200 ? 14.385 10.571 -23.260 1.00 85.06 200 VAL A N 1
ATOM 1639 C CA . VAL A 1 200 ? 14.806 11.732 -22.453 1.00 85.06 2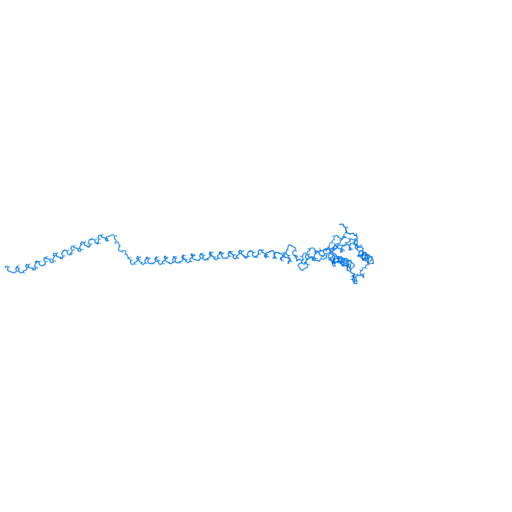00 VAL A CA 1
ATOM 1640 C C . VAL A 1 200 ? 14.623 13.049 -23.216 1.00 85.06 200 VAL A C 1
ATOM 1642 O O . VAL A 1 200 ? 14.208 14.045 -22.616 1.00 85.06 200 VAL A O 1
ATOM 1645 N N . GLN A 1 201 ? 14.898 13.067 -24.523 1.00 81.25 201 GLN A N 1
ATOM 1646 C CA . GLN A 1 201 ? 14.702 14.245 -25.375 1.00 81.25 201 GLN A CA 1
ATOM 1647 C C . GLN A 1 201 ? 13.216 14.607 -25.529 1.00 81.25 201 GLN A C 1
ATOM 1649 O O . GLN A 1 201 ? 12.870 15.789 -25.445 1.00 81.25 201 GLN A O 1
ATOM 1654 N N . GLU A 1 202 ? 12.341 13.608 -25.700 1.00 82.69 202 GLU A N 1
ATOM 1655 C CA . GLU A 1 202 ? 10.882 13.792 -25.749 1.00 82.69 202 GLU A CA 1
ATOM 1656 C C . GLU A 1 202 ? 10.345 14.433 -24.457 1.00 82.69 202 GLU A C 1
ATOM 1658 O O . GLU A 1 202 ? 9.558 15.378 -24.511 1.00 82.69 202 GLU A O 1
ATOM 1663 N N . GLU A 1 203 ? 10.800 13.964 -23.291 1.00 80.38 203 GLU A N 1
ATOM 1664 C CA . GLU A 1 203 ? 10.340 14.464 -21.986 1.00 80.38 203 GLU A CA 1
ATOM 1665 C C . GLU A 1 203 ? 10.905 15.847 -21.639 1.00 80.38 203 GLU A C 1
ATOM 1667 O O . GLU A 1 203 ? 10.246 16.648 -20.977 1.00 80.38 203 GLU A O 1
ATOM 1672 N N . SER A 1 204 ? 12.118 16.159 -22.103 1.00 74.75 204 SER A N 1
ATOM 1673 C CA . SER A 1 204 ? 12.809 17.419 -21.786 1.00 74.75 204 SER A CA 1
ATOM 1674 C C . SER A 1 204 ? 12.362 18.598 -22.662 1.00 74.75 204 SER A C 1
ATOM 1676 O O . SER A 1 204 ? 13.043 19.621 -22.712 1.00 74.75 204 SER A O 1
ATOM 1678 N N . GLY A 1 205 ? 11.240 18.470 -23.378 1.00 68.25 205 GLY A N 1
ATOM 1679 C CA . GLY A 1 205 ? 10.720 19.521 -24.253 1.00 68.25 205 GLY A CA 1
ATOM 1680 C C . GLY A 1 205 ? 11.587 19.776 -25.490 1.00 68.25 205 GLY A C 1
ATOM 1681 O O . GLY A 1 205 ? 11.631 20.905 -25.975 1.00 68.25 205 GLY A O 1
ATOM 1682 N N . GLY A 1 206 ? 12.293 18.753 -25.987 1.00 60.31 206 GLY A N 1
ATOM 1683 C CA . GLY A 1 206 ? 13.112 18.856 -27.198 1.00 60.31 206 GLY A CA 1
ATOM 1684 C C . GLY A 1 206 ? 14.524 19.401 -26.979 1.00 60.31 206 GLY A C 1
ATOM 1685 O O . GLY A 1 206 ? 15.170 19.801 -27.946 1.00 60.31 206 GLY A O 1
ATOM 1686 N N . ILE A 1 207 ? 15.028 19.418 -25.738 1.00 62.03 207 ILE A N 1
ATOM 1687 C CA . ILE A 1 207 ? 16.460 19.634 -25.490 1.00 62.03 207 ILE A CA 1
ATOM 1688 C C . ILE A 1 207 ? 17.216 18.422 -26.040 1.00 62.03 207 ILE A C 1
ATOM 1690 O O . ILE A 1 207 ? 17.096 17.316 -25.517 1.00 62.03 207 ILE A O 1
ATOM 1694 N N . THR A 1 208 ? 17.988 18.641 -27.099 1.00 59.94 208 THR A N 1
ATOM 1695 C CA . THR A 1 208 ? 18.810 17.621 -27.751 1.00 59.94 208 THR A CA 1
ATOM 1696 C C . THR A 1 208 ? 19.996 17.229 -26.875 1.00 59.94 208 THR A C 1
ATOM 1698 O O . THR A 1 208 ? 20.745 18.086 -26.405 1.00 59.94 208 THR A O 1
ATOM 1701 N N . LEU A 1 209 ? 20.205 15.926 -26.681 1.00 59.12 209 LEU A N 1
ATOM 1702 C CA . LEU A 1 209 ? 21.447 15.404 -26.112 1.00 59.12 209 LEU A CA 1
ATOM 1703 C C . LEU A 1 209 ? 22.536 15.472 -27.195 1.00 59.12 209 LEU A C 1
ATOM 1705 O O . LEU A 1 209 ? 22.503 14.707 -28.153 1.00 59.12 209 LEU A O 1
ATOM 1709 N N . GLU A 1 210 ? 23.479 16.408 -27.058 1.00 56.62 210 GLU A N 1
ATOM 1710 C CA . GLU A 1 210 ? 24.485 16.726 -28.092 1.00 56.62 210 GLU A CA 1
ATOM 1711 C C . GLU A 1 210 ? 25.691 15.770 -28.126 1.00 56.62 210 GLU A C 1
ATOM 1713 O O . GLU A 1 210 ? 26.506 15.840 -29.043 1.00 56.62 210 GLU A O 1
ATOM 1718 N N . SER A 1 211 ? 25.852 14.889 -27.133 1.00 68.00 211 SER A N 1
ATOM 1719 C CA . SER A 1 211 ? 27.023 14.010 -27.048 1.00 68.00 211 SER A CA 1
ATOM 1720 C C . SER A 1 211 ? 26.709 12.678 -26.370 1.00 68.00 211 SER A C 1
ATOM 1722 O O . SER A 1 211 ? 26.077 12.637 -25.314 1.00 68.00 211 SER A O 1
ATOM 1724 N N . MET A 1 212 ? 27.184 11.587 -26.976 1.00 68.56 212 MET A N 1
ATOM 1725 C CA . MET A 1 212 ? 27.147 10.227 -26.438 1.00 68.56 212 MET A CA 1
ATOM 1726 C C . MET A 1 212 ? 28.568 9.656 -26.455 1.00 68.56 212 MET A C 1
ATOM 1728 O O . MET A 1 212 ? 29.210 9.609 -27.502 1.00 68.56 212 MET A O 1
ATOM 1732 N N . PHE A 1 213 ? 29.054 9.202 -25.299 1.00 69.94 213 PHE A N 1
ATOM 1733 C CA . PHE A 1 213 ? 30.337 8.509 -25.187 1.00 69.94 213 PHE A CA 1
ATOM 1734 C C . PHE A 1 213 ? 30.105 7.000 -25.202 1.00 69.94 213 PHE A C 1
ATOM 1736 O O . PHE A 1 213 ? 29.312 6.484 -24.416 1.00 69.94 213 PHE A O 1
ATOM 1743 N N . VAL A 1 214 ? 30.810 6.298 -26.087 1.00 67.81 214 VAL A N 1
ATOM 1744 C CA . VAL A 1 214 ? 30.797 4.835 -26.176 1.00 67.81 214 VAL A CA 1
ATOM 1745 C C . VAL A 1 214 ? 32.212 4.354 -25.892 1.00 67.81 214 VAL A C 1
ATOM 1747 O O . VAL A 1 214 ? 33.120 4.664 -26.660 1.00 67.81 214 VAL A O 1
ATOM 1750 N N . ASP A 1 215 ? 32.401 3.627 -24.792 1.00 63.19 215 ASP A N 1
ATOM 1751 C CA . ASP A 1 215 ? 33.709 3.099 -24.402 1.00 63.19 215 ASP A CA 1
ATOM 1752 C C . ASP A 1 215 ? 33.789 1.586 -24.677 1.00 63.19 215 ASP A C 1
ATOM 1754 O O . ASP A 1 215 ? 32.847 0.840 -24.408 1.00 63.19 215 ASP A O 1
ATOM 1758 N N . GLU A 1 216 ? 34.898 1.154 -25.277 1.00 59.72 216 GLU A N 1
ATOM 1759 C CA . GLU A 1 216 ? 35.361 -0.239 -25.466 1.00 59.72 216 GLU A CA 1
ATOM 1760 C C . GLU A 1 216 ? 34.449 -1.291 -26.148 1.00 59.72 216 GLU A C 1
ATOM 1762 O O . GLU A 1 216 ? 34.835 -2.453 -26.281 1.00 59.72 216 GLU A O 1
ATOM 1767 N N . GLY A 1 217 ? 33.269 -0.935 -26.655 1.00 63.75 217 GLY A N 1
ATOM 1768 C CA . GLY A 1 217 ? 32.298 -1.938 -27.120 1.00 63.75 217 GLY A CA 1
ATOM 1769 C C . GLY A 1 217 ? 32.527 -2.561 -28.511 1.00 63.75 217 GLY A C 1
ATOM 1770 O O . GLY A 1 217 ? 32.043 -3.662 -28.782 1.00 63.75 217 GLY A O 1
ATOM 1771 N N . PHE A 1 218 ? 33.290 -1.911 -29.396 1.00 69.19 218 PHE A N 1
ATOM 1772 C CA . PHE A 1 218 ? 33.381 -2.319 -30.807 1.00 69.19 218 PHE A CA 1
ATOM 1773 C C . PHE A 1 218 ? 34.333 -3.496 -31.084 1.00 69.19 218 PHE A C 1
ATOM 1775 O O . PHE A 1 218 ? 34.195 -4.172 -32.099 1.00 69.19 218 PHE A O 1
ATOM 1782 N N . GLY A 1 219 ? 35.291 -3.771 -30.192 1.00 69.50 219 GLY A N 1
ATOM 1783 C CA . GLY A 1 219 ? 36.337 -4.783 -30.416 1.00 69.50 219 GLY A CA 1
ATOM 1784 C C . GLY A 1 219 ? 35.867 -6.241 -30.334 1.00 69.50 219 GLY A C 1
ATOM 1785 O O . GLY A 1 219 ? 36.624 -7.148 -30.670 1.00 69.50 219 GLY A O 1
ATOM 1786 N N . THR A 1 220 ? 34.634 -6.476 -29.877 1.00 72.25 220 THR A N 1
ATOM 1787 C CA . THR A 1 220 ? 34.033 -7.817 -29.735 1.00 72.25 220 THR A CA 1
ATOM 1788 C C . THR A 1 220 ? 33.091 -8.190 -30.882 1.00 72.25 220 THR A C 1
ATOM 1790 O O . THR A 1 220 ? 32.532 -9.287 -30.883 1.00 72.25 220 THR A O 1
ATOM 1793 N N . LEU A 1 221 ? 32.919 -7.283 -31.847 1.00 76.31 221 LEU A N 1
ATOM 1794 C CA . LEU A 1 221 ? 32.045 -7.447 -33.003 1.00 76.31 221 LEU A CA 1
ATOM 1795 C C . LEU A 1 221 ? 32.824 -8.035 -34.176 1.00 76.31 221 LEU A C 1
ATOM 1797 O O . LEU A 1 221 ? 33.981 -7.687 -34.420 1.00 76.31 221 LEU A O 1
ATOM 1801 N N . ASP A 1 222 ? 32.167 -8.895 -34.940 1.00 81.88 222 ASP A N 1
ATOM 1802 C CA . ASP A 1 222 ? 32.590 -9.204 -36.295 1.00 81.88 222 ASP A CA 1
ATOM 1803 C C . ASP A 1 222 ? 32.327 -8.007 -37.228 1.00 81.88 222 ASP A C 1
ATOM 1805 O O . ASP A 1 222 ? 31.563 -7.089 -36.921 1.00 81.88 222 ASP A O 1
ATOM 1809 N N . GLN A 1 223 ? 33.003 -8.002 -38.376 1.00 80.31 223 GLN A N 1
ATOM 1810 C CA . GLN A 1 223 ? 33.061 -6.837 -39.256 1.00 80.31 223 GLN A CA 1
ATOM 1811 C C . GLN A 1 223 ? 31.693 -6.440 -39.838 1.00 80.31 223 GLN A C 1
ATOM 1813 O O . GLN A 1 223 ? 31.422 -5.251 -39.973 1.00 80.31 223 GLN A O 1
ATOM 1818 N N . GLU A 1 224 ? 30.821 -7.414 -40.109 1.00 80.44 224 GLU A N 1
ATOM 1819 C CA . GLU A 1 224 ? 29.462 -7.188 -40.621 1.00 80.44 224 GLU A CA 1
ATOM 1820 C C . GLU A 1 224 ? 28.560 -6.532 -39.559 1.00 80.44 224 GLU A C 1
ATOM 1822 O O . GLU A 1 224 ? 27.855 -5.551 -39.821 1.00 80.44 224 GLU A O 1
ATOM 1827 N N . THR A 1 225 ? 28.636 -7.018 -38.318 1.00 78.56 225 THR A N 1
ATOM 1828 C CA . THR A 1 225 ? 27.886 -6.455 -37.187 1.00 78.56 225 THR A CA 1
ATOM 1829 C C . THR A 1 225 ? 28.353 -5.040 -36.835 1.00 78.56 225 THR A C 1
ATOM 1831 O O . THR A 1 225 ? 27.530 -4.181 -36.505 1.00 78.56 225 THR A O 1
ATOM 1834 N N . LEU A 1 226 ? 29.660 -4.769 -36.929 1.00 81.19 226 LEU A N 1
ATOM 1835 C CA . LEU A 1 226 ? 30.225 -3.434 -36.721 1.00 81.19 226 LEU A CA 1
ATOM 1836 C C . LEU A 1 226 ? 29.706 -2.428 -37.757 1.00 81.19 226 LEU A C 1
ATOM 1838 O O . LEU A 1 226 ? 29.278 -1.338 -37.382 1.00 81.19 226 LEU A O 1
ATOM 1842 N N . GLU A 1 227 ? 29.726 -2.794 -39.040 1.00 81.94 227 GLU A N 1
ATOM 1843 C CA . GLU A 1 227 ? 29.247 -1.943 -40.135 1.00 81.94 227 GLU A CA 1
ATOM 1844 C C . GLU A 1 227 ? 27.762 -1.598 -39.951 1.00 81.94 227 GLU A C 1
ATOM 1846 O O . GLU A 1 227 ? 27.388 -0.426 -39.933 1.00 81.94 227 GLU A O 1
ATOM 1851 N N . THR A 1 228 ? 26.938 -2.600 -39.636 1.00 81.38 228 THR A N 1
ATOM 1852 C CA . THR A 1 228 ? 25.501 -2.407 -39.385 1.00 81.38 228 THR A CA 1
ATOM 1853 C C . THR A 1 228 ? 25.230 -1.507 -38.167 1.00 81.38 228 THR A C 1
ATOM 1855 O O . THR A 1 228 ? 24.301 -0.689 -38.169 1.00 81.38 228 THR A O 1
ATOM 1858 N N . ALA A 1 229 ? 26.032 -1.628 -37.104 1.00 78.50 229 ALA A N 1
ATOM 1859 C CA . ALA A 1 229 ? 25.917 -0.771 -35.924 1.00 78.50 229 ALA A CA 1
ATOM 1860 C C . ALA A 1 229 ? 26.296 0.690 -36.233 1.00 78.50 229 ALA A C 1
ATOM 1862 O O . ALA A 1 229 ? 25.608 1.610 -35.781 1.00 78.50 229 ALA A O 1
ATOM 1863 N N . LEU A 1 230 ? 27.347 0.908 -37.030 1.00 80.25 230 LEU A N 1
ATOM 1864 C CA . LEU A 1 230 ? 27.776 2.238 -37.474 1.00 80.25 230 LEU A CA 1
ATOM 1865 C C . LEU A 1 230 ? 26.743 2.895 -38.395 1.00 80.25 230 LEU A C 1
ATOM 1867 O O . LEU A 1 230 ? 26.412 4.062 -38.197 1.00 80.25 230 LEU A O 1
ATOM 1871 N N . ASP A 1 231 ? 26.167 2.147 -39.334 1.00 81.88 231 ASP A N 1
ATOM 1872 C CA . ASP A 1 231 ? 25.091 2.643 -40.200 1.00 81.88 231 ASP A CA 1
ATOM 1873 C C . ASP A 1 231 ? 23.860 3.060 -39.389 1.00 81.88 231 ASP A C 1
ATOM 1875 O O . ASP A 1 231 ? 23.246 4.107 -39.630 1.00 81.88 231 ASP A O 1
ATOM 1879 N N . THR A 1 232 ? 23.524 2.276 -38.363 1.00 78.12 232 THR A N 1
ATOM 1880 C CA . THR A 1 232 ? 22.422 2.597 -37.451 1.00 78.12 232 THR A CA 1
ATOM 1881 C C . THR A 1 232 ? 22.702 3.888 -36.674 1.00 78.12 232 THR A C 1
ATOM 1883 O O . THR A 1 232 ? 21.804 4.725 -36.563 1.00 78.12 232 THR A O 1
ATOM 1886 N N . LEU A 1 233 ? 23.936 4.095 -36.206 1.00 76.12 233 LEU A N 1
ATOM 1887 C CA . LEU A 1 233 ? 24.373 5.331 -35.544 1.00 76.12 233 LEU A CA 1
ATOM 1888 C C . LEU A 1 233 ? 24.332 6.549 -36.478 1.00 76.12 233 LEU A C 1
ATOM 1890 O O . LEU A 1 233 ? 23.743 7.568 -36.121 1.00 76.12 233 LEU A O 1
ATOM 1894 N N . MET A 1 234 ? 24.868 6.437 -37.696 1.00 75.19 234 MET A N 1
ATOM 1895 C CA . MET A 1 234 ? 24.834 7.531 -38.677 1.00 75.19 234 MET A CA 1
ATOM 1896 C C . MET A 1 234 ? 23.395 7.909 -39.051 1.00 75.19 234 MET A C 1
ATOM 1898 O O . MET A 1 234 ? 23.058 9.087 -39.156 1.00 75.19 234 MET A O 1
ATOM 1902 N N . SER A 1 235 ? 22.501 6.924 -39.190 1.00 72.00 235 SER A N 1
ATOM 1903 C CA . SER A 1 235 ? 21.080 7.193 -39.454 1.00 72.00 235 SER A CA 1
ATOM 1904 C C . SER A 1 235 ? 20.366 7.902 -38.290 1.00 72.00 235 SER A C 1
ATOM 1906 O O . SER A 1 235 ? 19.382 8.609 -38.507 1.00 72.00 235 SER A O 1
ATOM 1908 N N . PHE A 1 236 ? 20.834 7.725 -37.049 1.00 66.69 236 PHE A N 1
ATOM 1909 C CA . PHE A 1 236 ? 20.330 8.448 -35.879 1.00 66.69 236 PHE A CA 1
ATOM 1910 C C . PHE A 1 236 ? 20.790 9.910 -35.888 1.00 66.69 236 PHE A C 1
ATOM 1912 O O . PHE A 1 236 ? 19.966 10.809 -35.731 1.00 66.69 236 PHE A O 1
ATOM 1919 N N . GLU A 1 237 ? 22.071 10.149 -36.168 1.00 60.34 237 GLU A N 1
ATOM 1920 C CA . GLU A 1 237 ? 22.656 11.492 -36.247 1.00 60.34 237 GLU A CA 1
ATOM 1921 C C . GLU A 1 237 ? 21.987 12.345 -37.345 1.00 60.34 237 GLU A C 1
ATOM 1923 O O . GLU A 1 237 ? 21.695 13.525 -37.148 1.00 60.34 237 GLU A O 1
ATOM 1928 N N . ILE A 1 238 ? 21.624 11.721 -38.472 1.00 53.75 238 ILE A N 1
ATOM 1929 C CA . ILE A 1 238 ? 20.900 12.377 -39.572 1.00 53.75 238 ILE A CA 1
ATOM 1930 C C . ILE A 1 238 ? 19.438 12.688 -39.195 1.00 53.75 238 ILE A C 1
ATOM 1932 O O . ILE A 1 238 ? 18.927 13.755 -39.541 1.00 53.75 238 ILE A O 1
ATOM 1936 N N . ASN A 1 239 ? 18.751 11.809 -38.458 1.00 52.59 239 ASN A N 1
ATOM 1937 C CA . ASN A 1 239 ? 17.358 12.043 -38.055 1.00 52.59 239 ASN A CA 1
ATOM 1938 C C . ASN A 1 239 ? 17.219 13.096 -36.944 1.00 52.59 239 ASN A C 1
ATOM 1940 O O . ASN A 1 239 ? 16.236 13.838 -36.945 1.00 52.59 239 ASN A O 1
ATOM 1944 N N . GLY A 1 240 ? 18.214 13.232 -36.061 1.00 51.72 240 GLY A N 1
ATOM 1945 C CA . GLY A 1 240 ? 18.268 14.319 -35.075 1.00 51.72 240 GLY A CA 1
ATOM 1946 C C . GLY A 1 240 ? 18.336 15.717 -35.709 1.00 51.72 240 GLY A C 1
ATOM 1947 O O . GLY A 1 240 ? 17.835 16.680 -35.134 1.00 51.72 240 GLY A O 1
ATOM 1948 N N . ALA A 1 241 ? 18.878 15.829 -36.929 1.00 43.91 241 ALA A N 1
ATOM 1949 C CA . ALA A 1 241 ? 19.000 17.092 -37.659 1.00 43.91 241 ALA A CA 1
ATOM 1950 C C . ALA A 1 241 ? 17.772 17.456 -38.528 1.00 43.91 241 ALA A C 1
ATOM 1952 O O . ALA A 1 241 ? 17.603 18.626 -38.873 1.00 43.91 241 ALA A O 1
ATOM 1953 N N . TYR A 1 242 ? 16.905 16.495 -38.885 1.00 40.19 242 TYR A N 1
ATOM 1954 C CA . TYR A 1 242 ? 15.816 16.703 -39.864 1.00 40.19 242 TYR A CA 1
ATOM 1955 C C . TYR A 1 242 ? 14.421 16.187 -39.437 1.00 40.19 242 TYR A C 1
ATOM 1957 O O . TYR A 1 242 ? 13.468 16.285 -40.213 1.00 40.19 242 TYR A O 1
ATOM 1965 N N . GLY A 1 243 ? 14.256 15.672 -38.214 1.00 39.28 243 GLY A N 1
ATOM 1966 C CA . GLY A 1 243 ? 13.068 14.921 -37.773 1.00 39.28 243 GLY A CA 1
ATOM 1967 C C . GLY A 1 243 ? 11.768 15.688 -37.470 1.00 39.28 243 GLY A C 1
ATOM 1968 O O . GLY A 1 243 ? 10.803 15.058 -37.053 1.00 39.28 243 GLY A O 1
ATOM 1969 N N . TRP A 1 244 ? 11.682 17.007 -37.684 1.00 43.66 244 TRP A N 1
ATOM 1970 C CA . TRP A 1 244 ? 10.527 17.816 -37.232 1.00 43.66 244 TRP A CA 1
ATOM 1971 C C . TRP A 1 244 ? 9.539 18.267 -38.326 1.00 43.66 244 TRP A C 1
ATOM 1973 O O . TRP A 1 244 ? 8.711 19.136 -38.070 1.00 43.66 244 TRP A O 1
ATOM 1983 N N . ASN A 1 245 ? 9.569 17.698 -39.538 1.00 35.25 245 ASN A N 1
ATOM 1984 C CA . ASN A 1 245 ? 8.629 18.089 -40.611 1.00 35.25 245 ASN A CA 1
ATOM 1985 C C . ASN A 1 245 ? 7.427 17.154 -40.825 1.00 35.25 245 ASN A C 1
ATOM 1987 O O . ASN A 1 245 ? 6.609 17.408 -41.706 1.00 35.25 245 ASN A O 1
ATOM 1991 N N . TYR A 1 246 ? 7.268 16.105 -40.023 1.00 36.75 246 TYR A N 1
ATOM 1992 C CA . TYR A 1 246 ? 6.122 15.201 -40.122 1.00 36.75 246 TYR A CA 1
ATOM 1993 C C . TYR A 1 246 ? 5.526 14.983 -38.739 1.00 36.75 246 TYR A C 1
ATOM 1995 O O . TYR A 1 246 ? 5.829 13.975 -38.141 1.00 36.75 246 TYR A O 1
ATOM 2003 N N . PHE A 1 247 ? 4.757 15.938 -38.215 1.00 35.47 247 PHE A N 1
ATOM 2004 C CA . PHE A 1 247 ? 3.629 15.744 -37.280 1.00 35.47 247 PHE A CA 1
ATOM 2005 C C . PHE A 1 247 ? 3.079 17.133 -36.903 1.00 35.47 247 PHE A C 1
ATOM 2007 O O . PHE A 1 247 ? 3.157 17.589 -35.769 1.00 35.47 247 PHE A O 1
ATOM 2014 N N . ALA A 1 248 ? 2.545 17.835 -37.904 1.00 33.88 248 ALA A N 1
ATOM 2015 C CA . ALA A 1 248 ? 1.652 18.971 -37.709 1.00 33.88 248 ALA A CA 1
ATOM 2016 C C . ALA A 1 248 ? 0.418 18.744 -38.587 1.00 33.88 248 ALA A C 1
ATOM 2018 O O . ALA A 1 248 ? 0.371 19.178 -39.738 1.00 33.88 248 ALA A O 1
ATOM 2019 N N . CYS A 1 249 ? -0.543 17.991 -38.055 1.00 35.06 249 CYS A N 1
ATOM 2020 C CA . CYS A 1 249 ? -1.940 18.032 -38.462 1.00 35.06 249 CYS A CA 1
ATOM 2021 C C . CYS A 1 249 ? -2.814 17.626 -37.276 1.00 35.06 249 CYS A C 1
ATOM 2023 O O . CYS A 1 249 ? -2.450 16.629 -36.613 1.00 35.06 249 CYS A O 1
#

pLDDT: mean 81.27, std 14.75, range [33.88, 97.0]

Secondary structure (DSSP, 8-state):
-HHHHTTHHHHHHHHHHHHHHHHHHHHHHHHHHHHHHHHTT-----HHHHHHHHHHHHHHHHHHHHHHHHHHHHHHHHHHHHHHHHHHHHHHHHHHHHHHHHHHHHHHHTT-STT---HHHHHHHHHHHHHHHHHHHHHHHHHTT-EEEEE-----TTTTT--EEEEETTTTEEEEGGGS-HHHHHHHHHHHHHHHHHHHHHHTTS---------SGGGGS-HHHHHHHHHHHHHHHHHHHHTTSS---

Nearest PDB structures (foldseek):
  8t8e-assembly1_A  TM=6.289E-01  e=4.221E-02  Saccharomyces cerevisiae W303
  8t8f-assembly1_E  TM=4.245E-01  e=1.995E-02  Saccharomyces cerevisiae W303
  8i4w-assembly1_B  TM=5.036E-01  e=2.239E-02  Saccharomyces cerevisiae S288C
  8i4x-assembly1_B  TM=4.986E-01  e=6.319E-02  Saccharomyces cerevisiae S288C
  7yqh-assembly1_B  TM=4.891E-01  e=3.997E-01  Saccharomyces cerevisiae S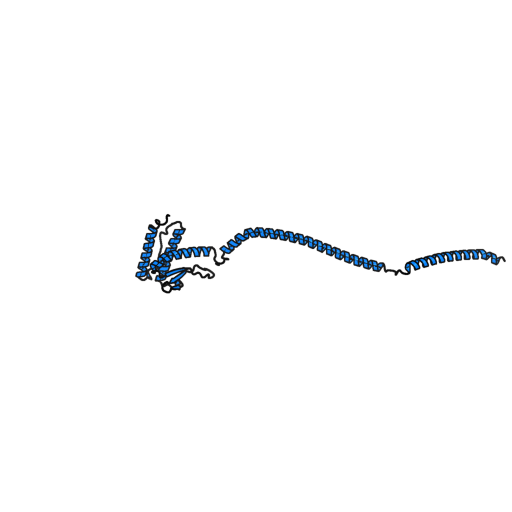288C

Sequence (249 aa):
MQEKISKIPEKEQLEVEIEQYNKAKQTLELAIAEFSSLTRDKELQDIDRLREQYENEQQKFDLVASELSKHEYKMEFNAQKINEIEKIINQLEEELKEQQEIFQLSEILSGQNNLKLTLENYVLIHYLERILAQANQRLSLMTGQRYRLSRRQQVSKGYSGLEIEVFDTYSNQTRHITSLSGGETFQASLALALGLSEVVQEESGGITLESMFVDEGFGTLDQETLETALDTLMSFEINGAYGWNYFAC

Organism: Staphylococcus gallinarum (NCBI:txid1293)

Mean predicted aligned error: 16.15 Å

InterPro domains:
  IPR027417 P-loop containing nucleoside triphosphate hydrolase [G3DSA:3.40.50.300] (3-242)
  IPR027417 P-loop containing nucleoside triphosphate hydrolase [SSF52540] (33-236)

Foldseek 3Di:
DVVVVVCVVVVVVVVVVVVVVVVVVVVVVVVCVVVCVVCVPPDPPPVVVVVVVVVVVVVVVVVVVVVVVVVVVVVVVVVVVVVVVVVVVVVVVVVVVVCVVVVVVVCVQCQVDPLSDHPVLVVVLVLLQQLQVQLQVLLCQLVVNQKGKDWDQAQDPPNGTNAIWIQGPVVRDIGHLVVDALLNVLSSVLSSVLSNQVSVCVVVVNPHPPDDDDPDRQPRDDPSSNVSSVVSVVVSVVCNVPVPPPDDD